Protein AF-A0A812RBS6-F1 (afdb_monomer)

InterPro domains:
  IPR032063 ADP-ribosylhydrolase MavL-like [PF16062] (33-204)

Foldseek 3Di:
DDPDPPVVVQFPLVLLCQFLDAFDPDDDDPVDDDPLVVLLVVLLVVPLVLLLVQLVQLVVLCVVVVNDTGAAEEEELACSGPNRDHPVSLVSNLVSLLVSLQPDPRNLSAAEHEYASNNDDRDPSNCVSCVVNNHHYYYYPDAQPRDPPSYHYRGDFHDDPPAQQLRLCPDDDDPDRCCNNGSSNVCVVPHCSNQPVGCVNPVVPPPPPPPPDD

pLDDT: mean 81.3, std 18.95, range [28.42, 98.44]

Organism: NCBI:txid878477

Mean predicted aligned error: 9.04 Å

Structure (mmCIF, N/CA/C/O backbone):
data_AF-A0A812RBS6-F1
#
_entry.id   AF-A0A812RBS6-F1
#
loop_
_atom_site.group_PDB
_atom_site.id
_atom_site.type_symbol
_atom_site.label_atom_id
_atom_site.label_alt_id
_atom_site.label_comp_id
_atom_site.label_asym_id
_atom_site.label_entity_id
_atom_site.label_seq_id
_atom_site.pdbx_PDB_ins_code
_atom_site.Cartn_x
_atom_site.Cartn_y
_atom_site.Cartn_z
_atom_site.occupancy
_atom_site.B_iso_or_equiv
_atom_site.auth_seq_id
_atom_site.auth_comp_id
_atom_site.auth_asym_id
_atom_site.auth_atom_id
_atom_site.pdbx_PDB_model_num
ATOM 1 N N . MET A 1 1 ? -4.315 30.293 20.282 1.00 35.38 1 MET A N 1
ATOM 2 C CA . MET A 1 1 ? -3.551 29.031 20.161 1.00 35.38 1 MET A CA 1
ATOM 3 C C . MET A 1 1 ? -3.546 28.619 18.694 1.00 35.38 1 MET A C 1
ATOM 5 O O . MET A 1 1 ? -4.423 27.877 18.276 1.00 35.38 1 MET A O 1
ATOM 9 N N . SER A 1 2 ? -2.629 29.167 17.891 1.00 30.97 2 SER A N 1
ATOM 10 C CA . SER A 1 2 ? -2.446 28.766 16.492 1.00 30.97 2 SER A CA 1
ATOM 11 C C . SER A 1 2 ? -1.547 27.529 16.451 1.00 30.97 2 SER A C 1
ATOM 13 O O . SER A 1 2 ? -0.386 27.568 16.858 1.00 30.97 2 SER A O 1
ATOM 15 N N . ARG A 1 3 ? -2.107 26.390 16.037 1.00 32.09 3 ARG A N 1
ATOM 16 C CA . ARG A 1 3 ? -1.341 25.164 15.809 1.00 32.09 3 ARG A CA 1
ATOM 17 C C . ARG A 1 3 ? -0.564 25.310 14.505 1.00 32.09 3 ARG A C 1
ATOM 19 O O . ARG A 1 3 ? -1.152 25.268 13.442 1.00 32.09 3 ARG A O 1
ATOM 26 N N . CYS A 1 4 ? 0.746 25.476 14.645 1.00 35.09 4 CYS A N 1
ATOM 27 C CA . CYS A 1 4 ? 1.794 24.896 13.806 1.00 35.09 4 CYS A CA 1
ATOM 28 C C . CYS A 1 4 ? 1.481 24.665 12.308 1.00 35.09 4 CYS A C 1
ATOM 30 O O . CYS A 1 4 ? 1.527 23.534 11.834 1.00 35.09 4 CYS A O 1
ATOM 32 N N . ASP A 1 5 ? 1.291 25.738 11.538 1.00 30.56 5 ASP A N 1
ATOM 33 C CA . ASP A 1 5 ? 1.334 25.673 10.064 1.00 30.56 5 ASP A CA 1
ATOM 34 C C . ASP A 1 5 ? 2.756 25.396 9.522 1.00 30.56 5 ASP A C 1
ATOM 36 O O . ASP A 1 5 ? 2.940 25.092 8.349 1.00 30.56 5 ASP A O 1
ATOM 40 N N . LYS A 1 6 ? 3.785 25.440 10.381 1.00 30.69 6 LYS A N 1
ATOM 41 C CA . LYS A 1 6 ? 5.197 25.283 9.990 1.00 30.69 6 LYS A CA 1
ATOM 42 C C . LYS A 1 6 ? 5.698 23.837 9.901 1.00 30.69 6 LYS A C 1
ATOM 44 O O . LYS A 1 6 ? 6.807 23.620 9.428 1.00 30.69 6 LYS A O 1
ATOM 49 N N . CYS A 1 7 ? 4.918 22.838 10.321 1.00 28.42 7 CYS A N 1
ATOM 50 C CA . CYS A 1 7 ? 5.327 21.432 10.169 1.00 28.42 7 CYS A CA 1
ATOM 51 C C . CYS A 1 7 ? 5.025 20.852 8.776 1.00 28.42 7 CYS A C 1
ATOM 53 O O . CYS A 1 7 ? 5.576 19.810 8.437 1.00 28.42 7 CYS A O 1
ATOM 55 N N . MET A 1 8 ? 4.199 21.515 7.956 1.00 32.28 8 MET A N 1
ATOM 56 C CA . MET A 1 8 ? 3.877 21.046 6.598 1.00 32.28 8 MET A CA 1
ATOM 57 C C . MET A 1 8 ? 4.920 21.440 5.539 1.00 32.28 8 MET A C 1
ATOM 59 O O . MET A 1 8 ? 4.889 20.905 4.436 1.00 32.28 8 MET A O 1
ATOM 63 N N . GLU A 1 9 ? 5.871 22.323 5.861 1.00 34.34 9 GLU A N 1
ATOM 64 C CA . GLU A 1 9 ? 6.925 22.742 4.922 1.00 34.34 9 GLU A CA 1
ATOM 65 C C . GLU A 1 9 ? 8.069 21.719 4.776 1.00 34.34 9 GLU A C 1
ATOM 67 O O . GLU A 1 9 ? 8.876 21.843 3.859 1.00 34.34 9 GLU A O 1
ATOM 72 N N . PHE A 1 10 ? 8.143 20.690 5.631 1.00 39.38 10 PHE A N 1
ATO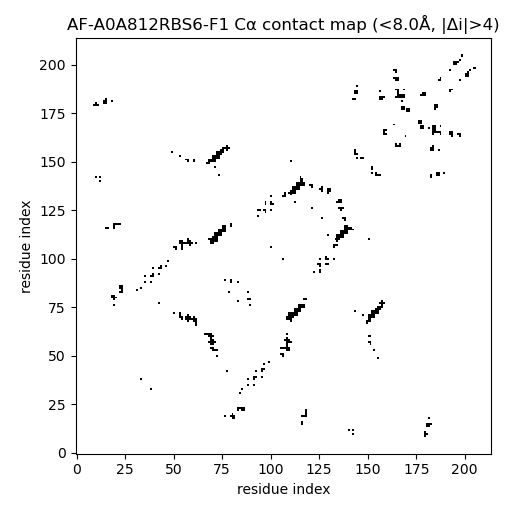M 73 C CA . PHE A 1 10 ? 9.288 19.765 5.668 1.00 39.38 10 PHE A CA 1
ATOM 74 C C . PHE A 1 10 ? 9.130 18.466 4.860 1.00 39.38 10 PHE A C 1
ATOM 76 O O . PHE A 1 10 ? 10.099 17.727 4.718 1.00 39.38 10 PHE A O 1
ATOM 83 N N . PHE A 1 11 ? 7.955 18.207 4.278 1.00 47.00 11 PHE A N 1
ATOM 84 C CA . PHE A 1 11 ? 7.742 17.120 3.313 1.00 47.00 11 PHE A CA 1
ATOM 85 C C . PHE A 1 11 ? 7.051 17.689 2.074 1.00 47.00 11 PHE A C 1
ATOM 87 O O . PHE A 1 11 ? 5.820 17.660 1.982 1.00 47.00 11 PHE A O 1
ATOM 94 N N . PRO A 1 12 ? 7.804 18.288 1.135 1.00 49.59 12 PRO A N 1
ATOM 95 C CA . PRO A 1 12 ? 7.201 18.925 -0.021 1.00 49.59 12 PRO A CA 1
ATOM 96 C C . PRO A 1 12 ? 6.475 17.863 -0.852 1.00 49.59 12 PRO A C 1
ATOM 98 O O . PRO A 1 12 ? 7.102 17.013 -1.480 1.00 49.59 12 PRO A O 1
ATOM 101 N N . LYS A 1 13 ? 5.137 17.927 -0.879 1.00 49.94 13 LYS A N 1
ATOM 102 C CA . LYS A 1 13 ? 4.279 17.083 -1.734 1.00 49.94 13 LYS A CA 1
ATOM 103 C C . LYS A 1 13 ? 4.758 17.068 -3.188 1.00 49.94 13 LYS A C 1
ATOM 105 O O . LYS A 1 13 ? 4.663 16.047 -3.853 1.00 49.94 13 LYS A O 1
ATOM 110 N N . THR A 1 14 ? 5.358 18.166 -3.645 1.00 52.78 14 THR A N 1
ATOM 111 C CA . THR A 1 14 ? 6.025 18.299 -4.945 1.00 52.78 14 THR A CA 1
ATOM 112 C C . THR A 1 14 ? 7.137 17.276 -5.186 1.00 52.78 14 THR A C 1
ATOM 114 O O . THR A 1 14 ? 7.267 16.802 -6.312 1.00 52.78 14 THR A O 1
ATOM 117 N N . CYS A 1 15 ? 7.908 16.891 -4.166 1.00 51.62 15 CYS A N 1
ATOM 118 C CA . CYS A 1 15 ? 8.948 15.871 -4.304 1.00 51.62 15 CYS A CA 1
ATOM 119 C C . CYS A 1 15 ? 8.338 14.474 -4.495 1.00 51.62 15 CYS A C 1
ATOM 121 O O . CYS A 1 15 ? 8.713 13.752 -5.417 1.00 51.62 15 CYS A O 1
ATOM 123 N N . MET A 1 16 ? 7.295 14.152 -3.730 1.00 54.66 16 MET A N 1
ATOM 124 C CA . MET A 1 16 ? 6.547 12.900 -3.886 1.00 54.66 16 MET A CA 1
ATOM 125 C C . MET A 1 16 ? 5.846 12.805 -5.247 1.00 54.66 16 MET A C 1
ATOM 127 O O . MET A 1 16 ? 5.882 11.754 -5.883 1.00 54.66 16 MET A O 1
ATOM 131 N N . THR A 1 17 ? 5.281 13.911 -5.744 1.00 58.09 17 THR A N 1
ATOM 132 C CA . THR A 1 17 ? 4.721 13.980 -7.103 1.00 58.09 17 THR A CA 1
ATOM 133 C C . THR A 1 17 ? 5.791 13.736 -8.169 1.00 58.09 17 THR A C 1
ATOM 135 O O . THR A 1 17 ? 5.521 13.051 -9.150 1.00 58.09 17 THR A O 1
ATOM 138 N N . SER A 1 18 ? 7.013 14.249 -7.982 1.00 59.66 18 SER A N 1
ATOM 139 C CA . SER A 1 18 ? 8.119 13.971 -8.909 1.00 59.66 18 SER A CA 1
ATOM 140 C C . SER A 1 18 ? 8.603 12.519 -8.852 1.00 59.66 18 SER A C 1
ATOM 142 O O . SER A 1 18 ? 9.029 11.992 -9.875 1.00 59.66 18 SER A O 1
ATOM 144 N N . TYR A 1 19 ? 8.495 11.866 -7.689 1.00 57.66 19 TYR A N 1
ATOM 145 C CA . TYR A 1 19 ? 8.933 10.486 -7.485 1.00 57.66 19 TYR A CA 1
ATOM 146 C C . TYR A 1 19 ? 7.969 9.458 -8.096 1.00 57.66 19 TYR A C 1
ATOM 148 O O . TYR A 1 19 ? 8.411 8.548 -8.792 1.00 57.66 19 TYR A O 1
ATOM 156 N N . TYR A 1 20 ? 6.658 9.604 -7.864 1.00 59.19 20 TYR A N 1
ATOM 157 C CA . TYR A 1 20 ? 5.638 8.695 -8.415 1.00 59.19 20 TYR A CA 1
ATOM 158 C C . TYR A 1 20 ? 5.183 9.067 -9.838 1.00 59.19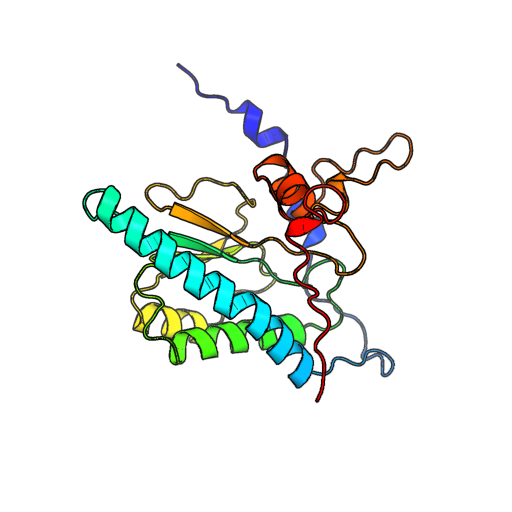 20 TYR A C 1
ATOM 160 O O . TYR A 1 20 ? 4.566 8.251 -10.514 1.00 59.19 20 TYR A O 1
ATOM 168 N N . GLY A 1 21 ? 5.562 10.255 -10.323 1.00 62.44 21 GLY A N 1
ATOM 169 C CA . GLY A 1 21 ? 5.623 10.597 -11.744 1.00 62.44 21 GLY A CA 1
ATOM 170 C C . GLY A 1 21 ? 4.338 10.392 -12.556 1.00 62.44 21 GLY A C 1
ATOM 171 O O . GLY A 1 21 ? 3.223 10.353 -12.045 1.00 62.44 21 GLY A O 1
ATOM 172 N N . SER A 1 22 ? 4.503 10.332 -13.876 1.00 71.31 22 SER A N 1
ATOM 173 C CA . SER A 1 22 ? 3.462 9.931 -14.829 1.00 71.31 22 SER A CA 1
ATOM 174 C C . SER A 1 22 ? 3.828 8.571 -15.426 1.00 71.31 22 SER A C 1
ATOM 176 O O . SER A 1 22 ? 5.020 8.249 -15.459 1.00 71.31 22 SER A O 1
ATOM 178 N N . PRO A 1 23 ? 2.848 7.798 -15.931 1.00 75.00 23 PRO A N 1
ATOM 179 C CA . PRO A 1 23 ? 3.125 6.531 -16.594 1.00 75.00 23 PRO A CA 1
ATOM 180 C C . PRO A 1 23 ? 4.243 6.643 -17.638 1.00 75.00 23 PRO A C 1
ATOM 182 O O . PRO A 1 23 ? 4.259 7.613 -18.405 1.00 75.00 23 PRO A O 1
ATOM 185 N N . PRO A 1 24 ? 5.169 5.669 -17.700 1.00 75.06 24 PRO A N 1
ATOM 186 C CA . PRO A 1 24 ? 6.239 5.686 -18.680 1.00 75.06 24 PRO A CA 1
ATOM 187 C C . PRO A 1 24 ? 5.668 5.684 -20.103 1.00 75.06 24 PRO A C 1
ATOM 189 O O . PRO A 1 24 ? 4.834 4.851 -20.448 1.00 75.06 24 PRO A O 1
ATOM 192 N N . SER A 1 25 ? 6.154 6.594 -20.951 1.00 75.56 25 SER A N 1
ATOM 193 C CA . SER A 1 25 ? 5.750 6.718 -22.361 1.00 75.56 25 SER A CA 1
ATOM 194 C C . SER A 1 25 ? 6.808 6.178 -23.331 1.00 75.56 25 SER A C 1
ATOM 196 O O . SER A 1 25 ? 6.929 6.655 -24.461 1.00 75.56 25 SER A O 1
ATOM 198 N N . TRP A 1 26 ? 7.651 5.252 -22.871 1.00 67.44 26 TRP A N 1
ATOM 199 C CA . TRP A 1 26 ? 8.761 4.734 -23.666 1.00 67.44 26 TRP A CA 1
ATOM 200 C C . TRP A 1 26 ? 8.253 3.913 -24.860 1.00 67.44 26 TRP A C 1
ATOM 202 O O . TRP A 1 26 ? 7.243 3.216 -24.735 1.00 67.44 26 TRP A O 1
ATOM 212 N N . PRO A 1 27 ? 8.946 3.949 -26.013 1.00 64.38 27 PRO A N 1
ATOM 213 C CA . PRO A 1 27 ? 8.654 3.024 -27.099 1.00 64.38 27 PRO A CA 1
ATOM 214 C C . PRO A 1 27 ? 8.860 1.569 -26.630 1.00 64.38 27 PRO A C 1
ATOM 216 O O . PRO A 1 27 ? 9.670 1.340 -25.726 1.00 64.38 27 PRO A O 1
ATOM 219 N N . PRO A 1 28 ? 8.167 0.584 -27.235 1.00 60.44 28 PRO A N 1
ATOM 220 C CA . PRO A 1 28 ? 8.331 -0.823 -26.885 1.00 60.44 28 PRO A CA 1
ATOM 221 C C . PRO A 1 28 ? 9.800 -1.238 -27.014 1.00 60.44 28 PRO A C 1
ATOM 223 O O . PRO A 1 28 ? 10.379 -1.156 -28.097 1.00 60.44 28 PRO A O 1
ATOM 226 N N . ASP A 1 29 ? 10.397 -1.672 -25.908 1.00 63.12 29 ASP A N 1
ATOM 227 C CA . ASP A 1 29 ? 11.782 -2.130 -25.844 1.00 63.12 29 ASP A CA 1
ATOM 228 C C . ASP A 1 29 ? 11.783 -3.638 -25.550 1.00 63.12 29 ASP A C 1
ATOM 230 O O . ASP A 1 29 ? 11.415 -4.041 -24.443 1.00 63.12 29 ASP A O 1
ATOM 234 N N . PRO A 1 30 ? 12.171 -4.491 -26.514 1.00 57.81 30 PRO A N 1
ATOM 235 C CA . PRO A 1 30 ? 12.144 -5.941 -26.345 1.00 57.81 30 PRO A CA 1
ATOM 236 C C . PRO A 1 30 ? 13.100 -6.455 -25.254 1.00 57.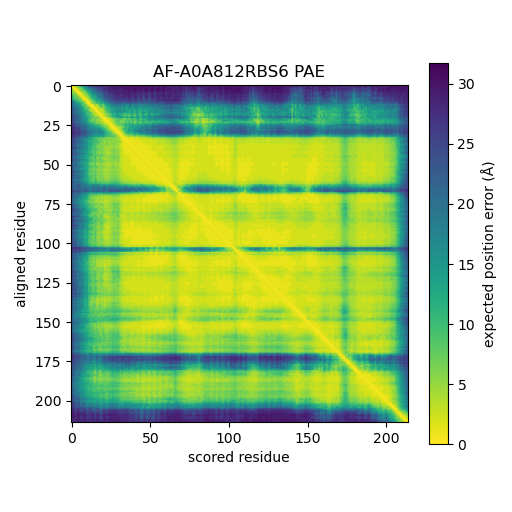81 30 PRO A C 1
ATOM 238 O O . PRO A 1 30 ? 12.964 -7.605 -24.843 1.00 57.81 30 PRO A O 1
ATOM 241 N N . ALA A 1 31 ? 14.039 -5.637 -24.755 1.00 62.38 31 ALA A N 1
ATOM 242 C CA . ALA A 1 31 ? 14.879 -5.986 -23.608 1.00 62.38 31 ALA A CA 1
ATOM 243 C C . ALA A 1 31 ? 14.165 -5.817 -22.251 1.00 62.38 31 ALA A C 1
ATOM 245 O O . ALA A 1 31 ? 14.641 -6.326 -21.234 1.00 62.38 31 ALA A O 1
ATOM 246 N N . ARG A 1 32 ? 13.016 -5.128 -22.208 1.00 67.62 32 ARG A N 1
ATOM 247 C CA . ARG A 1 32 ? 12.220 -4.932 -20.989 1.00 67.62 32 ARG A CA 1
ATOM 248 C C . ARG A 1 32 ? 11.283 -6.112 -20.793 1.00 67.62 32 ARG A C 1
ATOM 250 O O . ARG A 1 32 ? 10.126 -6.098 -21.203 1.00 67.62 32 ARG A O 1
ATOM 257 N N . TYR A 1 33 ? 11.802 -7.154 -20.159 1.00 76.25 33 TYR A N 1
ATOM 258 C CA . TYR A 1 33 ? 10.993 -8.294 -19.756 1.00 76.25 33 TYR A CA 1
ATOM 259 C C . TYR A 1 33 ? 10.331 -8.023 -18.401 1.00 76.25 33 TYR A C 1
ATOM 261 O O . TYR A 1 33 ? 11.006 -7.931 -17.376 1.00 76.25 33 TYR A O 1
ATOM 269 N N . LEU A 1 34 ? 9.001 -7.921 -18.400 1.00 85.88 34 LEU A N 1
ATOM 270 C CA . LEU A 1 34 ? 8.185 -7.995 -17.193 1.00 85.88 34 LEU A CA 1
ATOM 271 C C . LEU A 1 34 ? 7.405 -9.305 -17.215 1.00 85.88 34 LEU A C 1
ATOM 273 O O . LEU A 1 34 ? 6.433 -9.456 -17.959 1.00 85.88 34 LEU A O 1
ATOM 277 N N . ASP A 1 35 ? 7.811 -10.234 -16.360 1.00 91.31 35 ASP A N 1
ATOM 278 C CA . ASP A 1 35 ? 7.031 -11.433 -16.103 1.00 91.31 35 ASP A CA 1
ATOM 279 C C . ASP A 1 35 ? 5.773 -11.064 -15.312 1.00 91.31 35 ASP A C 1
ATOM 281 O O . ASP A 1 35 ? 5.836 -10.760 -14.118 1.00 91.31 35 ASP A O 1
ATOM 285 N N . LYS A 1 36 ? 4.628 -11.026 -15.995 1.00 92.44 36 LYS A N 1
ATOM 286 C CA . LYS A 1 36 ? 3.371 -10.534 -15.417 1.00 92.44 36 LYS A CA 1
ATOM 287 C C . LYS A 1 36 ? 2.878 -11.430 -14.284 1.00 92.44 36 LYS A C 1
ATOM 289 O O . LYS A 1 36 ? 2.372 -10.916 -13.290 1.00 92.44 36 LYS A O 1
ATOM 294 N N . GLU A 1 37 ? 3.061 -12.740 -14.418 1.00 94.06 37 GLU A N 1
ATOM 295 C CA . GLU A 1 37 ? 2.628 -13.718 -13.422 1.00 94.06 37 GLU A CA 1
ATOM 296 C C . GLU A 1 37 ? 3.490 -13.614 -12.163 1.00 94.06 37 GLU A C 1
ATOM 298 O O . GLU A 1 37 ? 2.968 -13.420 -11.064 1.00 94.06 37 GLU A O 1
ATOM 303 N N . ILE A 1 38 ? 4.818 -13.623 -12.319 1.00 94.56 38 ILE A N 1
ATOM 304 C CA . ILE A 1 38 ? 5.739 -13.452 -11.188 1.00 94.56 38 ILE A CA 1
ATOM 305 C C . ILE A 1 38 ? 5.562 -12.078 -10.534 1.00 94.56 38 ILE A C 1
ATOM 307 O O . ILE A 1 38 ? 5.620 -11.973 -9.307 1.00 94.56 38 ILE A O 1
ATOM 311 N N . TYR A 1 39 ? 5.317 -11.026 -11.318 1.00 94.69 39 TYR A N 1
ATOM 312 C CA . TYR A 1 39 ? 5.016 -9.699 -10.786 1.00 94.69 39 TYR A CA 1
ATOM 313 C C . TYR A 1 39 ? 3.767 -9.728 -9.899 1.00 94.69 39 TYR A C 1
ATOM 315 O O . TYR A 1 39 ? 3.837 -9.328 -8.737 1.00 94.69 39 TYR A O 1
ATOM 323 N N . GLN A 1 40 ? 2.645 -10.258 -10.397 1.00 96.25 40 GLN A N 1
ATOM 324 C CA . GLN A 1 40 ? 1.408 -10.353 -9.618 1.00 96.25 40 GLN A CA 1
ATOM 325 C C . GLN A 1 40 ? 1.578 -11.208 -8.360 1.00 96.25 40 GLN A C 1
ATOM 327 O O . GLN A 1 40 ? 1.092 -10.817 -7.298 1.00 96.25 40 GLN A O 1
ATOM 332 N N . LEU A 1 41 ? 2.309 -12.325 -8.443 1.00 97.00 41 LEU A N 1
ATOM 333 C CA . LEU A 1 41 ? 2.628 -13.157 -7.281 1.00 97.00 41 LEU A CA 1
ATOM 334 C C . LEU A 1 41 ? 3.413 -12.370 -6.226 1.00 97.00 41 LEU A C 1
ATOM 336 O O . LEU A 1 41 ? 3.035 -12.379 -5.054 1.00 97.00 41 LEU A O 1
ATOM 340 N N . ARG A 1 42 ? 4.459 -11.636 -6.624 1.00 95.31 42 ARG A N 1
ATOM 341 C CA . ARG A 1 42 ? 5.249 -10.799 -5.705 1.00 95.31 42 ARG A CA 1
ATOM 342 C C . ARG A 1 42 ? 4.399 -9.716 -5.050 1.00 95.31 42 ARG A C 1
ATOM 344 O O . ARG A 1 42 ? 4.428 -9.591 -3.829 1.00 95.31 42 ARG A O 1
ATOM 351 N N . ILE A 1 43 ? 3.599 -8.989 -5.834 1.00 96.56 43 ILE A N 1
ATOM 352 C CA . ILE A 1 43 ? 2.681 -7.975 -5.299 1.00 96.56 43 ILE A CA 1
ATOM 353 C C . ILE A 1 43 ? 1.707 -8.612 -4.310 1.00 96.56 43 ILE A C 1
ATOM 355 O O . ILE A 1 43 ? 1.532 -8.098 -3.209 1.00 96.56 43 ILE A O 1
ATOM 359 N N . ARG A 1 44 ? 1.111 -9.759 -4.648 1.00 96.69 44 ARG A N 1
ATOM 360 C CA . ARG A 1 44 ? 0.170 -10.457 -3.767 1.00 96.69 44 ARG A CA 1
ATOM 361 C C . ARG A 1 44 ? 0.824 -10.880 -2.453 1.00 96.69 44 ARG A C 1
ATOM 363 O O . ARG A 1 44 ? 0.217 -10.687 -1.402 1.00 96.69 44 ARG A O 1
ATOM 370 N N . HIS A 1 45 ? 2.052 -11.398 -2.496 1.00 95.56 45 HIS A N 1
ATOM 371 C CA . HIS A 1 45 ? 2.807 -11.789 -1.303 1.00 95.56 45 HIS A CA 1
ATOM 372 C C . HIS A 1 45 ? 3.165 -10.613 -0.384 1.00 95.56 45 HIS A C 1
ATOM 374 O O . HIS A 1 45 ? 3.340 -10.831 0.812 1.00 95.56 45 HIS A O 1
ATOM 380 N N . SER A 1 46 ? 3.222 -9.382 -0.894 1.00 94.56 46 SER A N 1
ATOM 381 C CA . SER A 1 46 ? 3.377 -8.177 -0.067 1.00 94.56 46 SER A CA 1
ATOM 382 C C . SER A 1 46 ? 2.032 -7.625 0.417 1.00 94.56 46 SER A C 1
ATOM 384 O O . SER A 1 46 ? 1.863 -7.319 1.597 1.00 94.56 46 SER A O 1
ATOM 386 N N . VAL A 1 47 ? 1.053 -7.520 -0.484 1.00 96.44 47 VAL A N 1
ATOM 387 C CA . VAL A 1 47 ? -0.227 -6.845 -0.233 1.00 96.44 47 VAL A CA 1
ATOM 388 C C . VAL A 1 47 ? -1.139 -7.661 0.678 1.00 96.44 47 VAL A C 1
ATOM 390 O O . VAL A 1 47 ? -1.745 -7.101 1.589 1.00 96.44 47 VAL A O 1
ATOM 393 N N . PHE A 1 48 ? -1.249 -8.976 0.470 1.00 96.12 48 PHE A N 1
ATOM 394 C CA . PHE A 1 48 ? -2.177 -9.791 1.255 1.00 96.12 48 PHE A CA 1
ATOM 395 C C . PHE A 1 48 ? -1.832 -9.802 2.756 1.00 96.12 48 PHE A C 1
ATOM 397 O O . PHE A 1 48 ? -2.718 -9.480 3.552 1.00 96.12 48 PHE A O 1
ATOM 404 N N . PRO A 1 49 ? -0.580 -10.083 3.183 1.00 95.25 49 PRO A N 1
ATOM 405 C CA . PRO A 1 49 ? -0.226 -10.028 4.602 1.00 95.25 49 PRO A CA 1
ATOM 406 C C . PRO A 1 49 ? -0.397 -8.632 5.204 1.00 95.25 49 PRO A C 1
ATOM 408 O O . PRO A 1 49 ? -0.852 -8.512 6.341 1.00 95.25 49 PRO A O 1
ATOM 411 N N . PHE A 1 50 ? -0.088 -7.578 4.439 1.00 96.50 50 PHE A N 1
ATOM 412 C CA . PHE A 1 50 ? -0.317 -6.199 4.868 1.00 96.50 50 PHE A CA 1
ATOM 413 C C . PHE A 1 50 ? -1.798 -5.945 5.174 1.00 96.50 50 PHE A C 1
ATOM 415 O O . PHE A 1 50 ? -2.123 -5.485 6.267 1.00 96.50 50 PHE A O 1
ATOM 422 N N . LEU A 1 51 ? -2.705 -6.284 4.250 1.00 97.56 51 LEU A N 1
ATOM 423 C CA . LEU A 1 51 ? -4.143 -6.072 4.439 1.00 97.56 51 LEU A CA 1
ATOM 424 C C . LEU A 1 51 ? -4.717 -6.949 5.558 1.00 97.56 51 LEU A C 1
ATOM 426 O O . LEU A 1 51 ? -5.544 -6.482 6.338 1.00 97.56 51 LEU A O 1
ATOM 430 N N . ALA A 1 52 ? -4.255 -8.194 5.687 1.00 96.31 52 ALA A N 1
ATOM 431 C CA . ALA A 1 52 ? -4.654 -9.065 6.790 1.00 96.31 52 ALA A CA 1
ATOM 432 C C . ALA A 1 52 ? -4.251 -8.468 8.152 1.00 96.31 52 ALA A C 1
ATOM 434 O O . ALA A 1 52 ? -5.088 -8.359 9.048 1.00 96.31 52 ALA A O 1
ATOM 435 N N . CYS A 1 53 ? -3.005 -8.000 8.280 1.00 96.50 53 CYS A N 1
ATOM 436 C CA . CYS A 1 53 ? -2.513 -7.328 9.482 1.00 96.50 53 CYS A CA 1
ATOM 437 C C . CYS A 1 53 ? -3.276 -6.020 9.757 1.00 96.50 53 CYS A C 1
ATOM 439 O O . CYS A 1 53 ? -3.714 -5.780 10.882 1.00 96.50 53 CYS A O 1
ATOM 441 N N . ALA A 1 54 ? -3.509 -5.196 8.730 1.00 97.31 54 ALA A N 1
ATOM 442 C CA . ALA A 1 54 ? -4.279 -3.960 8.858 1.00 97.31 54 ALA A CA 1
ATOM 443 C C . ALA A 1 54 ? -5.707 -4.222 9.356 1.00 97.31 54 ALA A C 1
ATOM 445 O O . ALA A 1 54 ? -6.197 -3.504 10.225 1.00 97.31 54 ALA A O 1
ATOM 446 N N . SER A 1 55 ? -6.354 -5.275 8.854 1.00 97.50 55 SER A N 1
ATOM 447 C CA . SER A 1 55 ? -7.672 -5.710 9.315 1.00 97.50 55 SER A CA 1
ATOM 448 C C . SER A 1 55 ? -7.645 -6.149 10.781 1.00 97.50 55 SER A C 1
ATOM 450 O O . SER A 1 55 ? -8.450 -5.673 11.579 1.00 97.50 55 SER A O 1
ATOM 452 N N . GLU A 1 56 ? -6.689 -6.989 11.181 1.00 96.69 56 GLU A N 1
ATOM 453 C CA . GLU A 1 56 ? -6.555 -7.434 12.574 1.00 96.69 56 GLU A CA 1
ATOM 454 C C . GLU A 1 56 ? -6.338 -6.256 13.538 1.00 96.69 56 GLU A C 1
ATOM 456 O O . GLU A 1 56 ? -7.020 -6.133 14.561 1.00 96.69 56 GLU A O 1
ATOM 461 N N . LEU A 1 57 ? -5.421 -5.349 13.196 1.00 96.19 57 LEU A N 1
ATOM 462 C CA . LEU A 1 57 ? -5.144 -4.149 13.982 1.00 96.19 57 LEU A CA 1
ATOM 463 C C . LEU A 1 57 ? -6.348 -3.201 14.024 1.00 96.19 57 LEU A C 1
ATOM 465 O O . LEU A 1 57 ? -6.661 -2.640 15.075 1.00 96.19 57 LEU A O 1
ATOM 469 N N . GLY A 1 58 ? -7.049 -3.051 12.901 1.00 97.00 58 GLY A N 1
ATOM 470 C CA . GLY A 1 58 ? -8.260 -2.249 12.802 1.00 97.00 58 GLY A CA 1
ATOM 471 C C . GLY A 1 58 ? -9.398 -2.782 13.669 1.00 97.00 58 GLY A C 1
ATOM 472 O O . GLY A 1 58 ? -10.046 -2.002 14.365 1.00 97.00 58 GLY A O 1
ATOM 473 N N . ALA A 1 59 ? -9.599 -4.101 13.706 1.00 95.44 59 ALA A N 1
ATOM 474 C CA . ALA A 1 59 ? -10.584 -4.733 14.581 1.00 95.44 59 ALA A CA 1
ATOM 475 C C . ALA A 1 59 ? -10.286 -4.449 16.065 1.00 95.44 59 ALA A C 1
ATOM 477 O O . ALA A 1 59 ? -11.162 -3.978 16.791 1.00 95.44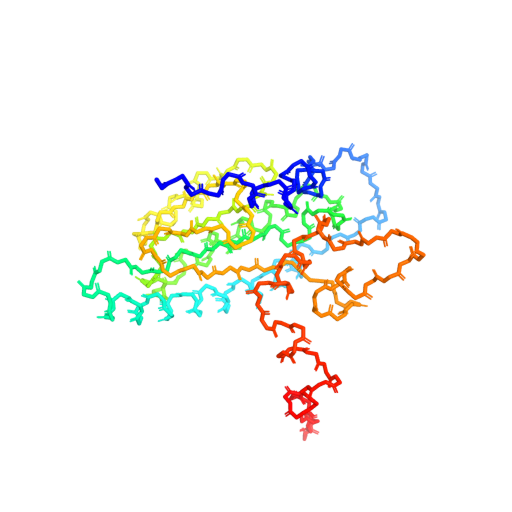 59 ALA A O 1
ATOM 478 N N . ARG A 1 60 ? -9.026 -4.614 16.491 1.00 94.75 60 ARG A N 1
ATOM 479 C CA . ARG A 1 60 ? -8.586 -4.299 17.864 1.00 94.75 60 ARG A CA 1
ATOM 480 C C . ARG A 1 60 ? -8.767 -2.824 18.215 1.00 94.75 60 ARG A C 1
ATOM 482 O O . ARG A 1 60 ? -9.229 -2.491 19.306 1.00 94.75 60 ARG A O 1
ATOM 489 N N . HIS A 1 61 ? -8.416 -1.926 17.294 1.00 94.31 61 HIS A N 1
ATOM 490 C CA . HIS A 1 61 ? -8.611 -0.487 17.489 1.00 94.31 61 HIS A CA 1
ATOM 491 C C . HIS A 1 61 ? -10.092 -0.138 17.637 1.00 94.31 61 HIS A C 1
ATOM 493 O O . HIS A 1 61 ? -10.459 0.655 18.507 1.00 94.31 61 HIS A O 1
ATOM 499 N N . ARG A 1 62 ? -10.964 -0.767 16.844 1.00 93.38 62 ARG A N 1
ATOM 500 C CA . ARG A 1 62 ? -12.416 -0.576 16.921 1.00 93.38 62 ARG A CA 1
ATOM 501 C C . ARG A 1 62 ? -12.969 -1.008 18.282 1.00 93.38 62 ARG A C 1
ATOM 503 O O . ARG A 1 62 ? -13.750 -0.270 18.878 1.00 93.38 62 ARG A O 1
ATOM 510 N N . GLU A 1 63 ? -12.531 -2.149 18.807 1.00 90.38 63 GLU A N 1
ATOM 511 C CA . GLU A 1 63 ? -12.911 -2.626 20.146 1.00 90.38 63 GLU A CA 1
ATOM 512 C C . GLU A 1 63 ? -12.473 -1.646 21.249 1.00 90.38 63 GLU A C 1
ATOM 514 O O . GLU A 1 63 ? -13.274 -1.269 22.107 1.00 90.38 63 GLU A O 1
ATOM 519 N N . GLY A 1 64 ? -11.226 -1.163 21.193 1.00 85.88 64 GLY A N 1
ATOM 520 C CA . GLY A 1 64 ? -10.677 -0.222 22.176 1.00 85.88 64 GLY A CA 1
ATOM 521 C C . GLY A 1 64 ? -11.256 1.199 22.100 1.00 85.88 64 GLY A C 1
ATOM 522 O O . GLY A 1 64 ? -11.326 1.897 23.112 1.00 85.88 64 GLY A O 1
ATOM 523 N N . SER A 1 65 ? -11.715 1.630 20.923 1.00 78.88 65 SER A N 1
ATOM 524 C CA . SER A 1 65 ? -12.252 2.978 20.666 1.00 78.88 65 SER A CA 1
ATOM 525 C C . SER A 1 65 ? -13.773 3.098 20.849 1.00 78.88 65 SER A C 1
ATOM 527 O O . SER A 1 65 ? -14.384 4.049 20.361 1.00 78.88 65 SER A O 1
ATOM 529 N N . ARG A 1 66 ? -14.408 2.154 21.563 1.00 73.44 66 ARG A N 1
ATOM 530 C CA . ARG A 1 66 ? -15.877 2.066 21.725 1.00 73.44 66 ARG A CA 1
ATOM 531 C C . ARG A 1 66 ? -16.625 1.977 20.387 1.00 73.44 66 ARG A C 1
ATOM 533 O O . ARG A 1 66 ? -17.711 2.534 20.242 1.00 73.44 66 ARG A O 1
ATOM 540 N N . GLY A 1 67 ? -16.050 1.273 19.416 1.00 63.78 67 GLY A N 1
ATOM 541 C CA . GLY A 1 67 ? -16.719 0.932 18.165 1.00 63.78 67 GLY A CA 1
ATOM 542 C C . GLY A 1 67 ? -16.696 2.016 17.089 1.00 63.78 67 GLY A C 1
ATOM 543 O O . GLY A 1 67 ? -17.487 1.918 16.158 1.00 63.78 67 GLY A O 1
ATOM 544 N N . GLN A 1 68 ? -15.851 3.050 17.197 1.00 75.38 68 GLN A N 1
ATOM 545 C CA . GLN A 1 68 ? -15.950 4.204 16.296 1.00 75.38 68 GLN A CA 1
ATOM 546 C C . GLN A 1 68 ? -15.415 3.938 14.889 1.00 75.38 68 GLN A C 1
ATOM 548 O O . GLN A 1 68 ? -16.165 4.124 13.936 1.00 75.38 68 GLN A O 1
ATOM 553 N N . ARG A 1 69 ? -14.151 3.529 14.735 1.00 90.44 69 ARG A N 1
ATOM 554 C CA . ARG A 1 69 ? -13.561 3.227 13.420 1.00 90.44 69 ARG A CA 1
ATOM 555 C C . ARG A 1 69 ? -12.523 2.114 13.514 1.00 90.44 69 ARG A C 1
ATOM 557 O O . ARG A 1 69 ? -11.902 1.935 14.556 1.00 90.44 69 ARG A O 1
ATOM 564 N N . GLY A 1 70 ? -12.373 1.361 12.431 1.00 96.06 70 GLY A N 1
ATOM 565 C CA . GLY A 1 70 ? -11.315 0.380 12.213 1.00 96.06 70 GLY A CA 1
ATOM 566 C C . GLY A 1 70 ? -10.037 1.010 11.653 1.00 96.06 70 GLY A C 1
ATOM 567 O O . GLY A 1 70 ? -9.657 2.130 12.011 1.00 96.06 70 GLY A O 1
ATOM 568 N N . ALA A 1 71 ? -9.359 0.280 10.770 1.00 97.50 71 ALA A N 1
ATOM 569 C CA . ALA A 1 71 ? -8.127 0.725 10.133 1.00 97.50 71 ALA A CA 1
ATOM 570 C C . ALA A 1 71 ? -8.379 1.589 8.888 1.00 97.50 71 ALA A C 1
ATOM 572 O O . ALA A 1 71 ? -9.281 1.330 8.090 1.00 97.50 71 ALA A O 1
ATOM 573 N N . HIS A 1 72 ? -7.505 2.575 8.703 1.00 98.00 72 HIS A N 1
ATOM 574 C CA . HIS A 1 72 ? -7.244 3.245 7.433 1.00 98.00 72 HIS A CA 1
ATOM 575 C C . HIS A 1 72 ? -5.961 2.637 6.876 1.00 98.00 72 HIS A C 1
ATOM 577 O O . HIS A 1 72 ? -4.857 2.991 7.297 1.00 98.00 72 HIS A O 1
ATOM 583 N N . ALA A 1 73 ? -6.117 1.680 5.968 1.00 97.88 73 ALA A N 1
ATOM 584 C CA . ALA A 1 73 ? -5.018 1.014 5.292 1.00 97.88 73 ALA A CA 1
ATOM 585 C C . ALA A 1 73 ? -4.538 1.894 4.130 1.00 97.88 73 ALA A C 1
ATOM 587 O O . ALA A 1 73 ? -5.202 1.984 3.099 1.00 97.88 73 ALA A O 1
ATOM 588 N N . ARG A 1 74 ? -3.393 2.561 4.295 1.00 97.25 74 ARG A N 1
ATOM 589 C CA . ARG A 1 74 ? -2.776 3.384 3.249 1.00 97.25 74 ARG A CA 1
ATOM 590 C C . ARG A 1 74 ? -1.749 2.564 2.484 1.00 97.25 74 ARG A C 1
ATOM 592 O O . ARG A 1 74 ? -0.752 2.120 3.053 1.00 97.25 74 ARG A O 1
ATOM 599 N N . VAL A 1 75 ? -1.992 2.391 1.193 1.00 96.56 75 VAL A N 1
ATOM 600 C CA . VAL A 1 75 ? -1.168 1.593 0.289 1.00 96.56 75 VAL A CA 1
ATOM 601 C C . VAL A 1 75 ? -0.395 2.471 -0.685 1.00 96.56 75 VAL A C 1
ATOM 603 O O . VAL A 1 75 ? -0.825 3.574 -1.023 1.00 96.56 75 VAL A O 1
ATOM 606 N N . LYS A 1 76 ? 0.757 1.968 -1.131 1.00 92.00 76 LYS A N 1
ATOM 607 C CA . LYS A 1 76 ? 1.658 2.633 -2.075 1.00 92.00 76 LYS A CA 1
ATOM 608 C C . LYS A 1 76 ? 1.815 1.819 -3.347 1.00 92.00 76 LYS A C 1
ATOM 610 O O . LYS A 1 76 ? 1.728 0.589 -3.320 1.00 92.00 76 LYS A O 1
ATOM 615 N N . GLY A 1 77 ? 2.077 2.520 -4.447 1.00 92.38 77 GLY A N 1
ATOM 616 C CA . GLY A 1 77 ? 2.429 1.918 -5.725 1.00 92.38 77 GLY A CA 1
ATOM 617 C C . GLY A 1 77 ? 3.814 1.278 -5.668 1.00 92.38 77 GLY A C 1
ATOM 618 O O . GLY A 1 77 ? 4.807 1.923 -6.000 1.00 92.38 77 GLY A O 1
ATOM 619 N N . LEU A 1 78 ? 3.894 0.014 -5.242 1.00 92.19 78 LEU A N 1
ATOM 6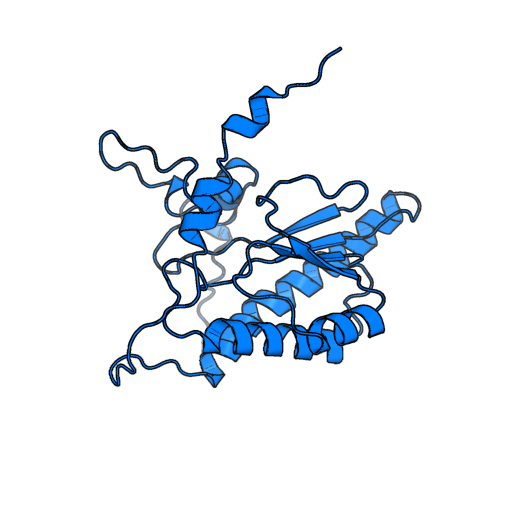20 C CA . LEU A 1 78 ? 5.151 -0.738 -5.176 1.00 92.19 78 LEU A CA 1
ATOM 621 C C . LEU A 1 78 ? 5.795 -0.860 -6.566 1.00 92.19 78 LEU A C 1
ATOM 623 O O . LEU A 1 78 ? 5.311 -1.574 -7.448 1.00 92.19 78 LEU A O 1
ATOM 627 N N . GLY A 1 79 ? 6.904 -0.150 -6.755 1.00 89.31 79 GLY A N 1
ATOM 628 C CA . GLY A 1 79 ? 7.619 -0.108 -8.026 1.00 89.31 79 GLY A CA 1
ATOM 629 C C . GLY A 1 79 ? 6.935 0.723 -9.118 1.00 89.31 79 GLY A C 1
ATOM 630 O O . GLY A 1 79 ? 7.209 0.498 -10.292 1.00 89.31 79 GLY A O 1
ATOM 631 N N . LEU A 1 80 ? 6.058 1.666 -8.748 1.00 90.56 80 LEU A N 1
ATOM 632 C CA . LEU A 1 80 ? 5.432 2.626 -9.674 1.00 90.56 80 LEU A CA 1
ATOM 633 C C . LEU A 1 80 ? 6.121 4.007 -9.680 1.00 90.56 80 LEU A C 1
ATOM 635 O O . LEU A 1 80 ? 5.598 4.950 -10.259 1.00 90.56 80 LEU A O 1
ATOM 639 N N . GLY A 1 81 ? 7.279 4.136 -9.024 1.00 86.06 81 GLY A N 1
ATOM 640 C CA . GLY A 1 81 ? 8.146 5.321 -9.084 1.00 86.06 81 GLY A CA 1
ATOM 641 C C . GLY A 1 81 ? 9.342 5.102 -10.015 1.00 86.06 81 GLY A C 1
ATOM 642 O O . GLY A 1 81 ? 9.182 4.690 -11.162 1.00 86.06 81 GLY A O 1
ATOM 643 N N . ALA A 1 82 ? 10.564 5.285 -9.505 1.00 82.00 82 ALA A N 1
ATOM 644 C CA . ALA A 1 82 ? 11.808 5.077 -10.265 1.00 82.00 82 ALA A CA 1
ATOM 645 C C . 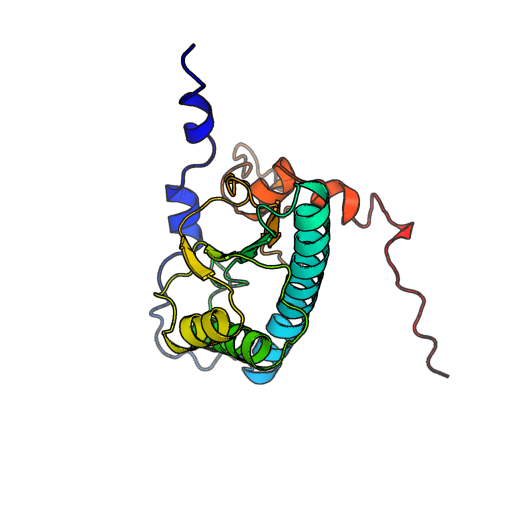ALA A 1 82 ? 11.977 3.656 -10.853 1.00 82.00 82 ALA A C 1
ATOM 647 O O . ALA A 1 82 ? 12.735 3.459 -11.801 1.00 82.00 82 ALA A O 1
ATOM 648 N N . TRP A 1 83 ? 11.246 2.676 -10.316 1.00 86.38 83 TRP A N 1
ATOM 649 C CA . TRP A 1 83 ? 11.240 1.277 -10.760 1.00 86.38 83 TRP A CA 1
ATOM 650 C C . TRP A 1 83 ? 10.120 0.942 -11.758 1.00 86.38 83 TRP A C 1
ATOM 652 O O . TRP A 1 83 ? 9.882 -0.233 -12.054 1.00 86.38 83 TRP A O 1
ATOM 662 N N . TRP A 1 84 ? 9.413 1.951 -12.270 1.00 87.38 84 TRP A N 1
ATOM 663 C CA . TRP A 1 84 ? 8.322 1.750 -13.212 1.00 87.38 84 TRP A CA 1
ATOM 664 C C . TRP A 1 84 ? 8.841 1.566 -14.641 1.00 87.38 84 TRP A C 1
ATOM 666 O O . TRP A 1 84 ? 9.325 2.497 -15.285 1.00 87.38 84 TRP A O 1
ATOM 676 N N . VAL A 1 85 ? 8.729 0.342 -15.150 1.00 86.00 85 VAL A N 1
ATOM 677 C CA . VAL A 1 85 ? 9.225 -0.067 -16.469 1.00 86.00 85 VAL A CA 1
ATOM 678 C C . VAL A 1 85 ? 8.133 0.013 -17.540 1.00 86.00 85 VAL A C 1
ATOM 680 O O . VAL A 1 85 ? 8.407 0.486 -18.645 1.00 86.00 85 VAL A O 1
ATOM 683 N N . ASP A 1 86 ? 6.913 -0.431 -17.221 1.00 86.44 86 ASP A N 1
ATOM 684 C CA . ASP A 1 86 ? 5.783 -0.513 -18.156 1.00 86.44 86 ASP A CA 1
ATOM 685 C C . ASP A 1 86 ? 4.446 -0.152 -17.471 1.00 86.44 86 ASP A C 1
ATOM 687 O O . ASP A 1 86 ? 4.192 -0.628 -16.356 1.00 86.44 86 ASP A O 1
ATOM 691 N N . PRO A 1 87 ? 3.550 0.638 -18.107 1.00 87.50 87 PRO A N 1
ATOM 692 C CA . PRO A 1 87 ? 2.254 1.013 -17.528 1.00 87.50 87 PRO A CA 1
ATOM 693 C C . PRO A 1 87 ? 1.383 -0.173 -17.083 1.00 87.50 87 PRO A C 1
ATOM 695 O O . PRO A 1 87 ? 0.564 -0.032 -16.174 1.00 87.50 87 PRO A O 1
ATOM 698 N N . VAL A 1 88 ? 1.582 -1.364 -17.659 1.00 90.81 88 VAL A N 1
ATOM 699 C CA . VAL A 1 88 ? 0.864 -2.582 -17.267 1.00 90.81 88 VAL A CA 1
ATOM 700 C C . VAL A 1 88 ? 1.101 -2.966 -15.801 1.00 90.81 88 VAL A C 1
ATOM 702 O O . VAL A 1 88 ? 0.232 -3.600 -15.211 1.00 90.81 88 VAL A O 1
ATOM 705 N N . GLN A 1 89 ? 2.221 -2.561 -15.183 1.00 92.75 89 GLN A N 1
ATOM 706 C CA . GLN A 1 89 ? 2.516 -2.832 -13.766 1.00 92.75 89 GLN A CA 1
ATOM 707 C C . GLN A 1 89 ? 1.411 -2.325 -12.838 1.00 92.75 89 GLN A C 1
ATOM 709 O O . GLN A 1 89 ? 0.940 -3.068 -11.978 1.00 92.75 89 GLN A O 1
ATOM 714 N N . GLU A 1 90 ? 0.950 -1.091 -13.042 1.00 94.88 90 GLU A N 1
ATOM 715 C CA . GLU A 1 90 ? -0.107 -0.504 -12.218 1.00 94.88 90 GLU A CA 1
ATOM 716 C C . GLU A 1 90 ? -1.428 -1.264 -12.400 1.00 94.88 90 GLU A C 1
ATOM 718 O O . GLU A 1 90 ? -2.092 -1.614 -11.425 1.00 94.88 90 GLU A O 1
ATOM 723 N N . SER A 1 91 ? -1.769 -1.615 -13.644 1.00 95.25 91 SER A N 1
ATOM 724 C CA . SER A 1 91 ? -2.975 -2.398 -13.945 1.00 95.25 91 SER A CA 1
ATOM 725 C C . SER A 1 91 ? -2.932 -3.793 -13.308 1.00 95.25 91 SER A C 1
ATOM 727 O O . SER A 1 91 ? -3.919 -4.246 -12.730 1.00 95.25 91 SER A O 1
ATOM 729 N N . LEU A 1 92 ? -1.780 -4.469 -13.365 1.00 97.06 92 LEU A N 1
ATOM 730 C CA . LEU A 1 92 ? -1.572 -5.771 -12.726 1.00 97.06 92 LEU A CA 1
ATOM 731 C C . LEU A 1 92 ? -1.659 -5.669 -11.201 1.00 97.06 92 LEU A C 1
ATOM 733 O O . LEU A 1 92 ? -2.218 -6.562 -10.565 1.00 97.06 92 LEU A O 1
ATOM 737 N N . MET A 1 93 ? -1.145 -4.584 -10.617 1.00 97.69 93 MET A N 1
ATOM 738 C CA . MET A 1 93 ? -1.249 -4.319 -9.185 1.00 97.69 93 MET A CA 1
ATOM 739 C C . MET A 1 93 ? -2.704 -4.116 -8.759 1.00 97.69 93 MET A C 1
ATOM 741 O O . MET A 1 93 ? -3.143 -4.761 -7.807 1.00 97.69 93 MET A O 1
ATOM 745 N N . TYR A 1 94 ? -3.478 -3.296 -9.476 1.00 98.12 94 TYR A N 1
ATOM 746 C CA . TYR A 1 94 ? -4.910 -3.147 -9.209 1.00 98.12 94 TYR A CA 1
ATOM 747 C C . TYR A 1 94 ? -5.659 -4.478 -9.301 1.00 98.12 94 TYR A C 1
ATOM 749 O O . TYR A 1 94 ? -6.463 -4.776 -8.419 1.00 98.12 94 TYR A O 1
ATOM 757 N N . ALA A 1 95 ? -5.346 -5.314 -10.296 1.00 98.12 95 ALA A N 1
ATOM 758 C CA . ALA A 1 95 ? -5.944 -6.643 -10.426 1.00 98.12 95 ALA A CA 1
ATOM 759 C C . ALA A 1 95 ? -5.655 -7.542 -9.207 1.00 98.12 95 ALA A C 1
ATOM 761 O O . ALA A 1 95 ? -6.517 -8.318 -8.790 1.00 98.12 95 ALA A O 1
ATOM 762 N N . VAL A 1 96 ? -4.475 -7.416 -8.587 1.00 98.25 96 VAL A N 1
ATOM 763 C CA . VAL A 1 96 ? -4.156 -8.126 -7.338 1.00 98.25 96 VAL A CA 1
ATOM 764 C C . VAL A 1 96 ? -5.024 -7.632 -6.179 1.00 98.25 96 VAL A C 1
ATOM 766 O O . VAL A 1 96 ? -5.590 -8.460 -5.465 1.00 98.25 96 VAL A O 1
ATOM 769 N N . TYR A 1 97 ? -5.172 -6.315 -5.999 1.00 98.19 97 TYR A N 1
ATOM 770 C CA . TYR A 1 97 ? -6.063 -5.761 -4.968 1.00 98.19 97 TYR A CA 1
ATOM 771 C C . TYR A 1 97 ? -7.513 -6.193 -5.173 1.00 98.19 97 TYR A C 1
ATOM 773 O O . TYR A 1 97 ? -8.154 -6.631 -4.221 1.00 98.19 97 TYR A O 1
ATOM 781 N N . GLU A 1 98 ? -8.013 -6.112 -6.406 1.00 98.06 98 GLU A N 1
ATOM 782 C CA . GLU A 1 98 ? -9.356 -6.566 -6.761 1.00 98.06 98 GLU A CA 1
ATOM 783 C C . GLU A 1 98 ? -9.558 -8.039 -6.389 1.00 98.06 98 GLU A C 1
ATOM 785 O O . GLU A 1 98 ? -10.519 -8.368 -5.696 1.00 98.06 98 GLU A O 1
ATOM 790 N N . THR A 1 99 ? -8.612 -8.906 -6.762 1.00 97.50 99 THR A N 1
ATOM 791 C CA . THR A 1 99 ? -8.656 -10.339 -6.439 1.00 97.50 99 THR A CA 1
ATOM 792 C C . THR A 1 99 ? -8.704 -10.566 -4.924 1.00 97.50 99 THR A C 1
ATOM 794 O O . THR A 1 99 ? -9.560 -11.298 -4.434 1.00 97.50 99 THR A O 1
ATOM 797 N N . ILE A 1 100 ? -7.842 -9.895 -4.151 1.00 97.19 100 ILE A N 1
ATOM 798 C CA . ILE A 1 100 ? -7.812 -10.030 -2.684 1.00 97.19 100 ILE A CA 1
ATOM 799 C C . ILE A 1 100 ? -9.136 -9.564 -2.049 1.00 97.19 100 ILE A C 1
ATOM 801 O O . ILE A 1 100 ? -9.660 -10.226 -1.149 1.00 97.19 100 ILE A O 1
ATOM 805 N N . LEU A 1 101 ? -9.699 -8.447 -2.520 1.00 97.06 101 LEU A N 1
ATOM 806 C CA . LEU A 1 101 ? -10.987 -7.924 -2.048 1.00 97.06 101 LEU A CA 1
ATOM 807 C C . LEU A 1 101 ? -12.147 -8.873 -2.389 1.00 97.06 101 LEU A C 1
ATOM 809 O O . LEU A 1 101 ? -13.061 -9.059 -1.582 1.00 97.06 101 LEU A O 1
ATOM 813 N N . GLN A 1 102 ? -12.109 -9.507 -3.562 1.00 95.19 102 GLN A N 1
ATOM 814 C CA . GLN A 1 102 ? -13.108 -10.488 -3.987 1.00 95.19 102 GLN A CA 1
ATOM 815 C C . GLN A 1 102 ? -13.017 -11.796 -3.195 1.00 95.19 102 GLN A C 1
ATOM 817 O O . GLN A 1 102 ? -14.052 -12.374 -2.875 1.00 95.19 102 GLN A O 1
ATOM 822 N N . GLU A 1 103 ? -11.822 -12.227 -2.795 1.00 92.44 103 GLU A N 1
ATOM 823 C CA . GLU A 1 103 ? -11.608 -13.450 -2.010 1.00 92.44 103 GLU A CA 1
ATOM 824 C C . GLU A 1 103 ? -11.955 -13.285 -0.516 1.00 92.44 103 GLU A C 1
ATOM 826 O O . GLU A 1 103 ? -12.593 -14.146 0.090 1.00 92.44 103 GLU A O 1
ATOM 831 N N . GLY A 1 104 ? -11.531 -12.190 0.120 1.00 73.69 104 GLY A N 1
ATOM 832 C CA . GLY A 1 104 ? -11.263 -12.197 1.563 1.00 73.69 104 GLY A CA 1
ATOM 833 C C . GLY A 1 104 ? -12.431 -11.885 2.506 1.00 73.69 104 GLY A C 1
ATOM 834 O O . GLY A 1 104 ? -12.827 -10.733 2.658 1.00 73.69 104 GLY A O 1
ATOM 835 N N . SER A 1 105 ? -12.879 -12.882 3.283 1.00 66.69 105 SER A N 1
ATOM 836 C CA . SER A 1 105 ? -13.726 -12.730 4.488 1.00 66.69 105 SER A CA 1
ATOM 837 C C . SER A 1 105 ? -13.040 -12.008 5.660 1.00 66.69 105 SER A C 1
ATOM 839 O O . SER A 1 105 ? -13.719 -11.610 6.603 1.00 66.69 105 SER A O 1
ATOM 841 N N . ASN A 1 106 ? -11.718 -11.818 5.601 1.00 81.88 106 ASN A N 1
ATOM 842 C CA . ASN A 1 106 ? -10.883 -11.402 6.736 1.00 81.88 106 ASN A CA 1
ATOM 843 C C . ASN A 1 106 ? -10.454 -9.925 6.686 1.00 81.88 106 ASN A C 1
ATOM 845 O O . ASN A 1 106 ? -9.492 -9.543 7.344 1.00 81.88 106 ASN A O 1
ATOM 849 N N . LEU A 1 107 ? -11.153 -9.083 5.920 1.00 94.94 107 LEU A N 1
ATOM 850 C CA . LEU A 1 107 ? -10.827 -7.656 5.753 1.00 94.94 107 LEU A CA 1
ATOM 851 C C . LEU A 1 107 ? -11.766 -6.710 6.532 1.00 94.94 107 LEU A C 1
ATOM 853 O O . LEU A 1 107 ? -11.720 -5.500 6.353 1.00 94.94 107 LEU A O 1
ATOM 857 N N . GLN A 1 108 ? -12.606 -7.255 7.418 1.00 92.19 108 GLN A N 1
ATOM 858 C CA . GLN A 1 108 ? -13.691 -6.546 8.124 1.00 92.19 108 GLN A CA 1
ATOM 859 C C . GLN A 1 108 ? -13.218 -5.473 9.123 1.00 92.19 108 GLN A C 1
ATOM 861 O O . GLN A 1 108 ? -14.009 -4.641 9.585 1.00 92.19 108 GLN A O 1
ATOM 866 N N . GLY A 1 109 ? -11.944 -5.511 9.515 1.00 95.81 109 GLY A N 1
ATOM 867 C CA . GLY A 1 109 ? -11.350 -4.494 10.376 1.00 95.81 109 GLY A CA 1
ATOM 868 C C . GLY A 1 109 ? -10.847 -3.265 9.619 1.00 95.81 109 GLY A C 1
ATOM 869 O O . GLY A 1 109 ? -10.473 -2.286 10.261 1.00 95.81 109 GLY A O 1
ATOM 870 N N . ILE A 1 110 ? -10.847 -3.287 8.284 1.00 97.75 110 ILE A N 1
ATOM 871 C CA . ILE A 1 110 ? -10.491 -2.137 7.449 1.00 97.75 110 ILE A CA 1
ATOM 872 C C . ILE A 1 110 ? -11.760 -1.330 7.166 1.00 97.75 110 ILE A C 1
ATOM 874 O O . ILE A 1 110 ? -12.735 -1.876 6.663 1.00 97.75 110 ILE A O 1
ATOM 878 N N . ASP A 1 111 ? -11.733 -0.033 7.466 1.00 97.25 111 ASP A N 1
ATOM 879 C CA . ASP A 1 111 ? -12.800 0.898 7.077 1.00 97.25 111 ASP A CA 1
ATOM 880 C C . ASP A 1 111 ? -12.463 1.599 5.760 1.00 97.25 111 ASP A C 1
ATOM 882 O O . ASP A 1 111 ? -13.344 1.823 4.935 1.00 97.25 111 ASP A O 1
ATOM 886 N N . VAL A 1 112 ? -11.190 1.968 5.581 1.00 98.12 112 VAL A N 1
ATOM 887 C CA . VAL A 1 112 ? -10.711 2.742 4.430 1.00 98.12 112 VAL A CA 1
ATOM 888 C C . VAL A 1 112 ? -9.488 2.062 3.829 1.00 98.12 112 VAL A C 1
ATOM 890 O O . VAL A 1 112 ? -8.528 1.775 4.545 1.00 98.12 112 VAL A O 1
ATOM 893 N N . LEU A 1 113 ? -9.512 1.843 2.516 1.00 98.25 113 LEU A N 1
ATOM 894 C CA . LEU A 1 113 ? -8.365 1.451 1.707 1.00 98.25 113 LEU A CA 1
ATOM 895 C C . LEU A 1 113 ? -7.967 2.630 0.811 1.00 98.25 113 LEU A C 1
ATOM 897 O O . LEU A 1 113 ? -8.683 2.996 -0.118 1.00 98.25 113 LEU A O 1
ATOM 901 N N . ASP A 1 114 ? -6.823 3.233 1.114 1.00 98.25 114 ASP A N 1
ATOM 902 C CA . ASP A 1 114 ? -6.344 4.479 0.518 1.00 98.25 114 ASP A CA 1
ATOM 903 C C . ASP A 1 114 ? -5.142 4.225 -0.393 1.00 98.25 114 ASP A C 1
ATOM 905 O O . ASP A 1 114 ? -4.035 3.955 0.077 1.00 98.25 114 ASP A O 1
ATOM 909 N N . PHE A 1 115 ? -5.373 4.324 -1.700 1.00 97.62 115 PHE A N 1
ATOM 910 C CA . PHE A 1 115 ? -4.359 4.263 -2.745 1.00 97.62 115 PHE A CA 1
ATOM 911 C C . PHE A 1 115 ? -3.654 5.618 -2.850 1.00 97.62 115 PHE A C 1
ATOM 913 O O . PHE A 1 115 ? -4.081 6.524 -3.569 1.00 97.62 115 PHE A O 1
ATOM 920 N N . SER A 1 116 ? -2.562 5.764 -2.102 1.00 94.06 116 SER A N 1
ATOM 921 C CA . SER A 1 116 ? -1.812 7.014 -2.000 1.00 94.06 116 SER A CA 1
ATOM 922 C C . SER A 1 116 ? -0.730 7.109 -3.081 1.00 94.06 116 SER A C 1
ATOM 924 O O . SER A 1 116 ? 0.097 6.208 -3.222 1.00 94.06 116 SER A O 1
ATOM 926 N N . PHE A 1 117 ? -0.722 8.225 -3.818 1.00 90.81 117 PHE A N 1
ATOM 927 C CA . PHE A 1 117 ? 0.193 8.520 -4.933 1.00 90.81 117 PHE A CA 1
ATOM 928 C C . PHE A 1 117 ? 0.167 7.486 -6.069 1.00 90.81 117 PHE A C 1
ATOM 930 O O . PHE A 1 117 ? 1.165 7.304 -6.765 1.00 90.81 117 PHE A O 1
ATOM 937 N N . PHE A 1 118 ? -0.975 6.828 -6.291 1.00 93.44 118 PHE A N 1
ATOM 938 C CA . PHE A 1 118 ? -1.140 6.032 -7.503 1.00 93.44 118 PHE A CA 1
ATOM 939 C C . PHE A 1 118 ? -1.212 6.956 -8.736 1.00 93.44 118 PHE A C 1
ATOM 941 O O . PHE A 1 118 ? -1.904 7.978 -8.683 1.00 93.44 118 PHE A O 1
ATOM 948 N N . PRO A 1 119 ? -0.486 6.642 -9.822 1.00 89.31 119 PRO A N 1
ATOM 949 C CA . PRO A 1 119 ? -0.373 7.525 -10.985 1.00 89.31 119 PRO A CA 1
ATOM 950 C C . PRO A 1 119 ? -1.672 7.713 -11.773 1.00 89.31 119 PRO A C 1
ATOM 952 O O . PRO A 1 119 ? -1.893 8.776 -12.357 1.00 89.31 119 PRO A O 1
ATOM 955 N N . THR A 1 120 ? -2.525 6.687 -11.820 1.00 91.62 120 THR A N 1
ATOM 956 C CA . THR A 1 120 ? -3.799 6.724 -12.545 1.00 91.62 120 THR A CA 1
ATOM 957 C C . THR A 1 120 ? -4.998 6.651 -11.605 1.00 91.62 120 THR A C 1
ATOM 959 O O . THR A 1 120 ? -4.892 6.301 -10.429 1.00 91.62 120 THR A O 1
ATOM 962 N N . ALA A 1 121 ? -6.169 7.022 -12.128 1.00 94.12 121 ALA A N 1
ATOM 963 C CA . ALA A 1 121 ? -7.417 6.949 -11.383 1.00 94.12 121 ALA A CA 1
ATOM 964 C C . ALA A 1 121 ? -7.774 5.499 -11.021 1.00 94.12 121 ALA A C 1
ATOM 966 O O . ALA A 1 121 ? -7.538 4.573 -11.798 1.00 94.12 121 ALA A O 1
ATOM 967 N N . LEU A 1 122 ? -8.415 5.326 -9.864 1.00 97.12 122 LEU A N 1
ATOM 968 C CA . LEU A 1 122 ? -8.867 4.020 -9.397 1.00 97.12 122 LEU A CA 1
ATOM 969 C C . LEU A 1 122 ? -9.804 3.338 -10.404 1.00 97.12 122 LEU A C 1
ATOM 971 O O . LEU A 1 122 ? -10.799 3.945 -10.820 1.00 97.12 122 LEU A O 1
ATOM 975 N N . PRO A 1 123 ? -9.567 2.056 -10.734 1.00 97.88 123 PRO A N 1
ATOM 976 C CA . PRO A 1 123 ? -10.519 1.280 -11.510 1.00 97.88 123 PRO A CA 1
ATOM 977 C C . PRO A 1 123 ? -11.843 1.120 -10.758 1.00 97.88 123 PRO A C 1
ATOM 979 O O . PRO A 1 123 ? -11.872 0.780 -9.573 1.00 97.88 123 PRO A O 1
ATOM 982 N N . ALA A 1 124 ? -12.959 1.292 -11.470 1.00 98.12 124 ALA A N 1
ATOM 983 C CA . ALA A 1 124 ? -14.295 1.118 -10.898 1.00 98.12 124 ALA A CA 1
ATOM 984 C C . ALA A 1 124 ? -14.509 -0.288 -10.306 1.00 98.12 124 ALA A C 1
ATOM 986 O O . ALA A 1 124 ? -15.244 -0.435 -9.330 1.00 98.12 124 ALA A O 1
ATOM 987 N N . SER A 1 125 ? -13.843 -1.308 -10.859 1.00 97.88 125 SER A N 1
ATOM 988 C CA . SER A 1 125 ? -13.900 -2.687 -10.365 1.00 97.88 125 SER A CA 1
ATOM 989 C C . SER A 1 125 ? -13.307 -2.834 -8.960 1.00 97.88 125 SER A C 1
ATOM 991 O O . SER A 1 125 ? -13.920 -3.470 -8.105 1.00 97.88 125 SER A O 1
ATOM 993 N N . VAL A 1 126 ? -12.180 -2.174 -8.675 1.00 98.19 126 VAL A N 1
ATOM 994 C CA . VAL A 1 126 ? -11.541 -2.169 -7.348 1.00 98.19 126 VAL A CA 1
ATOM 995 C C . VAL A 1 126 ? -12.440 -1.475 -6.323 1.00 98.19 126 VAL A C 1
ATOM 997 O O . VAL A 1 126 ? -12.642 -1.993 -5.225 1.00 98.19 126 VAL A O 1
ATOM 1000 N N . ILE A 1 127 ? -13.030 -0.332 -6.695 1.00 98.44 127 ILE A N 1
ATOM 1001 C CA . ILE A 1 127 ? -13.968 0.404 -5.832 1.00 98.44 127 ILE A CA 1
ATOM 1002 C C . ILE A 1 127 ? -15.184 -0.469 -5.505 1.00 98.44 127 ILE A C 1
ATOM 1004 O O . ILE A 1 127 ? -15.557 -0.601 -4.339 1.00 98.44 127 ILE A O 1
ATOM 1008 N N . ALA A 1 128 ? -15.779 -1.108 -6.516 1.00 98.06 128 ALA A N 1
ATOM 1009 C CA . ALA A 1 128 ? -16.918 -2.001 -6.333 1.00 98.06 128 ALA A CA 1
ATOM 1010 C C . ALA A 1 128 ? -16.570 -3.215 -5.454 1.00 98.06 128 ALA A C 1
ATOM 1012 O O . ALA A 1 128 ? -17.359 -3.584 -4.583 1.00 98.06 128 ALA A O 1
ATOM 1013 N N . ALA A 1 129 ? -15.383 -3.804 -5.635 1.00 97.19 129 ALA A N 1
ATOM 1014 C CA . ALA A 1 129 ? -14.908 -4.922 -4.824 1.00 97.19 129 ALA A CA 1
ATOM 1015 C C . ALA A 1 129 ? -14.739 -4.534 -3.345 1.00 97.19 129 ALA A C 1
ATOM 1017 O O . ALA A 1 129 ? -15.135 -5.298 -2.466 1.00 97.19 129 ALA A O 1
ATOM 1018 N N .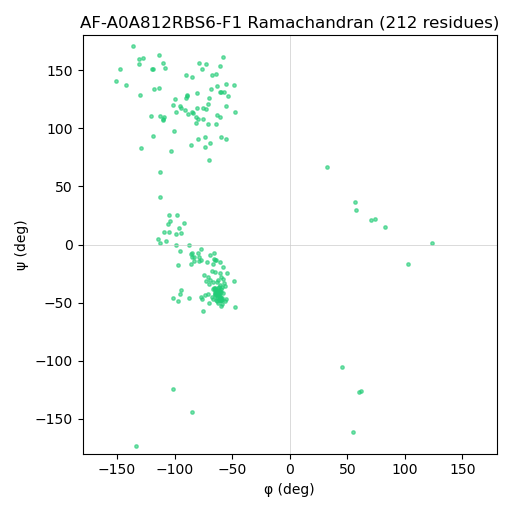 GLY A 1 130 ? -14.213 -3.339 -3.054 1.00 97.12 130 GLY A N 1
ATOM 1019 C CA . GLY A 1 130 ? -14.127 -2.825 -1.684 1.00 97.12 130 GLY A CA 1
ATOM 1020 C C . GLY A 1 130 ? -15.496 -2.516 -1.079 1.00 97.12 130 GLY A C 1
ATOM 1021 O O . GLY A 1 130 ? -15.793 -2.955 0.034 1.00 97.12 130 GLY A O 1
ATOM 1022 N N . ALA A 1 131 ? -16.379 -1.860 -1.837 1.00 96.81 131 ALA A N 1
ATOM 1023 C CA . ALA A 1 131 ? -17.736 -1.547 -1.392 1.00 96.81 131 ALA A CA 1
ATOM 1024 C C . ALA A 1 131 ? -18.542 -2.811 -1.041 1.00 96.81 131 ALA A C 1
ATOM 1026 O O . ALA A 1 131 ? -19.239 -2.834 -0.027 1.00 96.81 131 ALA A O 1
ATOM 1027 N N . ALA A 1 132 ? -18.383 -3.898 -1.807 1.00 95.44 132 ALA A N 1
ATOM 1028 C CA . ALA A 1 132 ? -18.986 -5.201 -1.508 1.00 95.44 132 ALA A CA 1
ATOM 1029 C C . ALA A 1 132 ? -18.529 -5.801 -0.160 1.00 95.44 132 ALA A C 1
ATOM 1031 O O . ALA A 1 132 ? -19.162 -6.721 0.358 1.00 95.44 132 ALA A O 1
ATOM 1032 N N . ARG A 1 133 ? -17.446 -5.274 0.424 1.00 92.56 133 ARG A N 1
ATOM 1033 C CA . ARG A 1 133 ? -16.903 -5.648 1.737 1.00 92.56 133 ARG A CA 1
ATOM 1034 C C . ARG A 1 133 ? -17.143 -4.594 2.820 1.00 92.56 133 ARG A C 1
ATOM 1036 O O . ARG A 1 133 ? -16.683 -4.782 3.941 1.00 92.56 133 ARG A O 1
ATOM 1043 N N . GLY A 1 134 ? -17.850 -3.508 2.506 1.00 94.56 134 GLY A N 1
ATOM 1044 C CA . GLY A 1 134 ? -18.014 -2.373 3.416 1.00 94.56 134 GLY A CA 1
ATOM 1045 C C . GLY A 1 134 ? -16.735 -1.553 3.614 1.00 94.56 134 GLY A C 1
ATOM 1046 O O . GLY A 1 134 ? -16.626 -0.855 4.615 1.00 94.56 134 GLY A O 1
ATOM 1047 N N . ILE A 1 135 ? -15.779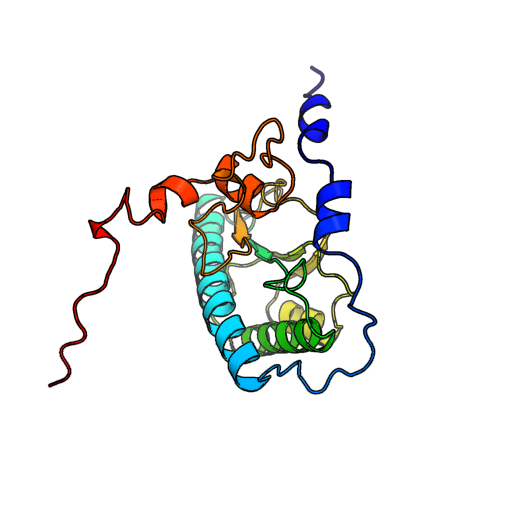 -1.647 2.683 1.00 97.12 135 ILE A N 1
ATOM 1048 C CA . ILE A 1 135 ? -14.523 -0.893 2.702 1.00 97.12 135 ILE A CA 1
ATOM 1049 C C . ILE A 1 135 ? -14.659 0.301 1.758 1.00 97.12 135 ILE A C 1
ATOM 1051 O O . ILE A 1 135 ? -14.957 0.139 0.572 1.00 97.12 135 ILE A O 1
ATOM 1055 N N . GLU A 1 136 ? -14.404 1.502 2.268 1.00 97.81 136 GLU A N 1
ATOM 1056 C CA . GLU A 1 136 ? -14.304 2.708 1.453 1.00 97.81 136 GLU A CA 1
ATOM 1057 C C . GLU A 1 136 ? -12.966 2.708 0.702 1.00 97.81 136 GLU A C 1
ATOM 1059 O O . GLU A 1 136 ? -11.902 2.726 1.320 1.00 97.81 136 GLU A O 1
ATOM 1064 N N . VAL A 1 137 ? -13.000 2.676 -0.631 1.00 98.44 137 VAL A N 1
ATOM 1065 C CA . VAL A 1 137 ? -11.789 2.715 -1.462 1.00 98.44 137 VAL A CA 1
ATOM 1066 C C . VAL A 1 137 ? -11.601 4.116 -2.023 1.00 98.44 137 VAL A C 1
ATOM 1068 O O . VAL A 1 137 ? -12.458 4.606 -2.760 1.00 98.44 137 VAL A O 1
ATOM 1071 N N . ILE A 1 138 ? -10.473 4.746 -1.700 1.00 97.88 138 ILE A N 1
ATOM 1072 C CA . ILE A 1 138 ? -10.155 6.121 -2.104 1.00 97.88 138 ILE A CA 1
ATOM 1073 C C . ILE A 1 138 ? -8.753 6.215 -2.701 1.00 97.88 138 ILE A C 1
ATOM 1075 O O . ILE A 1 138 ? -7.904 5.362 -2.454 1.00 97.88 138 ILE A O 1
ATOM 1079 N N . ALA A 1 139 ? -8.512 7.272 -3.474 1.00 96.94 139 ALA A N 1
ATOM 1080 C CA . ALA A 1 139 ? -7.184 7.643 -3.947 1.00 96.94 139 ALA A CA 1
ATOM 1081 C C . ALA A 1 139 ? -6.812 9.016 -3.397 1.00 96.94 139 ALA A C 1
ATOM 1083 O O . ALA A 1 139 ? -7.617 9.951 -3.445 1.00 96.94 139 ALA A O 1
ATOM 1084 N N . THR A 1 140 ? -5.592 9.144 -2.885 1.00 94.62 140 THR A N 1
ATOM 1085 C CA . THR A 1 140 ? -5.104 10.392 -2.292 1.00 94.62 140 THR A CA 1
ATOM 1086 C C . THR A 1 140 ? -3.678 10.708 -2.733 1.00 94.62 140 THR A C 1
ATOM 1088 O O . THR A 1 140 ? -2.980 9.897 -3.337 1.00 94.62 140 THR A O 1
ATOM 1091 N N . GLN A 1 141 ? -3.220 11.911 -2.394 1.00 90.50 141 GLN A N 1
ATOM 1092 C CA . GLN A 1 141 ? -1.805 12.297 -2.417 1.00 90.50 141 GLN A CA 1
ATOM 1093 C C . GLN A 1 141 ? -1.309 12.548 -0.987 1.00 90.50 141 GLN A C 1
ATOM 1095 O O . GLN A 1 141 ? -0.625 13.536 -0.708 1.00 90.50 141 GLN A O 1
ATOM 1100 N N . SER A 1 142 ? -1.736 11.695 -0.051 1.00 88.69 142 SER A N 1
ATOM 1101 C CA . SER A 1 142 ? -1.355 11.811 1.353 1.00 88.69 142 SER A CA 1
ATOM 1102 C C . SER A 1 142 ? 0.026 11.222 1.610 1.00 88.69 142 SER A C 1
ATOM 1104 O O . SER A 1 142 ? 0.310 10.086 1.228 1.00 88.69 142 SER A O 1
ATOM 1106 N N . GLY A 1 143 ? 0.886 11.977 2.294 1.00 83.62 143 GLY A N 1
ATOM 1107 C CA . GLY A 1 143 ? 2.171 11.482 2.787 1.00 83.62 143 GLY A CA 1
ATOM 1108 C C . GLY A 1 143 ? 2.026 10.273 3.721 1.00 83.62 143 GLY A C 1
ATOM 1109 O O . GLY A 1 143 ? 0.958 10.024 4.283 1.00 83.62 143 GLY A O 1
ATOM 1110 N N . PHE A 1 144 ? 3.116 9.522 3.902 1.00 83.00 144 PHE A N 1
ATOM 1111 C CA . PHE A 1 144 ? 3.137 8.269 4.667 1.00 83.00 144 PHE A CA 1
ATOM 1112 C C . PHE A 1 144 ? 2.432 8.376 6.035 1.00 83.00 144 PHE A C 1
ATOM 1114 O O . PHE A 1 144 ? 1.476 7.646 6.293 1.00 83.00 144 PHE A O 1
ATOM 1121 N N . ALA A 1 145 ? 2.826 9.353 6.859 1.00 86.38 145 ALA A N 1
ATOM 1122 C CA . ALA A 1 145 ? 2.319 9.550 8.221 1.00 86.38 145 ALA A CA 1
ATOM 1123 C C . ALA A 1 145 ? 1.176 10.577 8.342 1.00 86.38 145 ALA A C 1
ATOM 1125 O O . ALA A 1 145 ? 0.877 11.031 9.448 1.00 86.38 145 ALA A O 1
ATOM 1126 N N . GLU A 1 146 ? 0.545 10.991 7.234 1.00 88.88 146 GLU A N 1
ATOM 1127 C CA . GLU A 1 146 ? -0.567 11.945 7.321 1.00 88.88 146 GLU A CA 1
ATOM 1128 C C . GLU A 1 146 ? -1.726 11.359 8.157 1.00 88.88 146 GLU A C 1
ATOM 1130 O O . GLU A 1 146 ? -2.133 10.221 7.891 1.00 88.88 146 GLU A O 1
ATOM 1135 N N . PRO A 1 147 ? -2.277 12.102 9.142 1.00 89.50 147 PRO A N 1
ATOM 1136 C CA . PRO A 1 147 ? -3.295 11.585 10.058 1.00 89.50 147 PRO A CA 1
ATOM 1137 C C . PRO A 1 147 ? -4.530 10.997 9.359 1.00 89.50 147 PRO A C 1
ATOM 1139 O O . PRO A 1 147 ? -5.075 11.599 8.439 1.00 89.50 147 PRO A O 1
ATOM 1142 N N . ALA A 1 148 ? -5.026 9.863 9.864 1.00 91.44 148 ALA A N 1
ATOM 1143 C CA . ALA A 1 148 ? -6.210 9.155 9.354 1.00 91.44 148 ALA A CA 1
ATOM 1144 C C . ALA A 1 148 ? -7.505 9.457 10.144 1.00 91.44 148 ALA A C 1
ATOM 1146 O O . ALA A 1 148 ? -8.435 8.648 10.211 1.00 91.44 148 ALA A O 1
ATOM 1147 N N . GLY A 1 149 ? -7.566 10.620 10.798 1.00 87.56 149 GLY A N 1
ATOM 1148 C CA . GLY A 1 149 ? -8.694 10.992 11.653 1.00 87.56 149 GLY A CA 1
ATOM 1149 C C . GLY A 1 149 ? -8.895 10.004 12.809 1.00 87.56 149 GLY A C 1
ATOM 1150 O O . GLY A 1 149 ? -7.969 9.748 13.570 1.00 87.56 149 GLY A O 1
ATOM 1151 N N . GLY A 1 150 ? -10.116 9.478 12.958 1.00 89.50 150 GLY A N 1
ATOM 1152 C CA . GLY A 1 150 ? -10.469 8.515 14.014 1.00 89.50 150 GLY A CA 1
ATOM 1153 C C . GLY A 1 150 ? -10.057 7.059 13.745 1.00 89.50 150 GLY A C 1
ATOM 1154 O O . GLY A 1 150 ? -10.210 6.219 14.632 1.00 89.50 150 GLY A O 1
ATOM 1155 N N . CYS A 1 151 ? -9.559 6.745 12.546 1.00 95.19 151 CYS A N 1
ATOM 1156 C CA . CYS A 1 151 ? -9.059 5.412 12.213 1.00 95.19 151 CYS A CA 1
ATOM 1157 C C . CYS A 1 151 ? -7.657 5.171 12.777 1.00 95.19 151 CYS A C 1
ATOM 1159 O O . CYS A 1 151 ? -6.864 6.101 12.933 1.00 95.19 151 CYS A O 1
ATOM 1161 N N . LEU A 1 152 ? -7.312 3.897 12.965 1.00 95.38 152 LEU A N 1
ATOM 1162 C CA . LEU A 1 152 ? -5.914 3.499 13.085 1.00 95.38 152 LEU A CA 1
ATOM 1163 C C . LEU A 1 152 ? -5.249 3.585 11.708 1.00 95.38 152 LEU A C 1
ATOM 1165 O O . LEU A 1 152 ? -5.630 2.852 10.796 1.00 95.38 152 LEU A O 1
ATOM 1169 N N . LEU A 1 153 ? -4.250 4.453 11.552 1.00 95.69 153 LEU A N 1
ATOM 1170 C CA . LEU A 1 153 ? -3.437 4.482 10.338 1.00 95.69 153 LEU A CA 1
ATOM 1171 C C . LEU A 1 153 ? -2.533 3.244 10.294 1.00 95.69 153 LEU A C 1
ATOM 1173 O O . LEU A 1 153 ? -1.695 3.057 11.175 1.00 95.69 153 LEU A O 1
ATOM 1177 N N . VAL A 1 154 ? -2.670 2.441 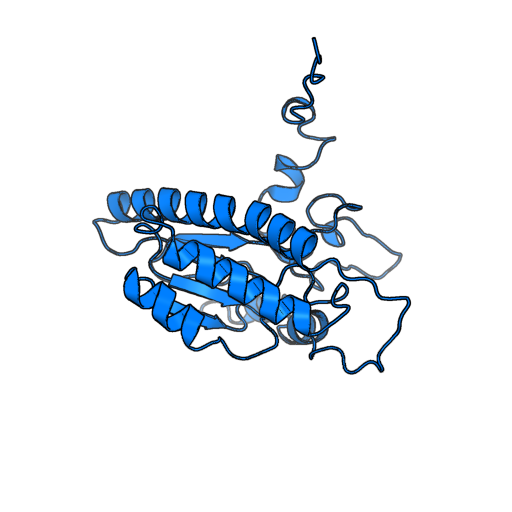9.240 1.00 96.38 154 VAL A N 1
ATOM 1178 C CA . VAL A 1 154 ? -1.742 1.354 8.908 1.00 96.38 154 VAL A CA 1
ATOM 1179 C C . VAL A 1 154 ? -1.189 1.650 7.522 1.00 96.38 154 VAL A C 1
ATOM 1181 O O . VAL A 1 154 ? -1.931 1.630 6.544 1.00 96.38 154 VAL A O 1
ATOM 1184 N N . ALA A 1 155 ? 0.095 1.992 7.439 1.00 94.69 155 ALA A N 1
ATOM 1185 C CA . ALA A 1 155 ? 0.714 2.487 6.213 1.00 94.69 155 ALA A CA 1
ATOM 1186 C C . ALA A 1 155 ? 1.761 1.507 5.673 1.00 94.69 155 ALA A C 1
ATOM 1188 O O . ALA A 1 155 ? 2.601 1.000 6.417 1.00 94.69 155 ALA A O 1
ATOM 1189 N N . MET A 1 156 ? 1.706 1.264 4.367 1.00 93.06 156 MET A N 1
ATOM 1190 C CA . MET A 1 156 ? 2.731 0.552 3.608 1.00 93.06 156 MET A CA 1
ATOM 1191 C C . MET A 1 156 ? 3.770 1.539 3.071 1.00 93.06 156 MET A C 1
ATOM 1193 O O . MET A 1 156 ? 3.424 2.660 2.703 1.00 93.06 156 MET A O 1
ATOM 1197 N N . TYR A 1 157 ? 5.030 1.111 3.000 1.00 89.00 157 TYR A N 1
ATOM 1198 C CA . TYR A 1 157 ? 6.117 1.823 2.324 1.00 89.00 157 TYR A CA 1
ATOM 1199 C C . TYR A 1 157 ? 6.686 0.943 1.206 1.00 89.00 157 TYR A C 1
ATOM 1201 O O . TYR A 1 157 ? 6.609 -0.287 1.282 1.00 89.00 157 TYR A O 1
ATOM 1209 N N . ALA A 1 158 ? 7.209 1.574 0.156 1.00 87.81 158 ALA A N 1
ATOM 1210 C CA . ALA A 1 158 ? 7.989 0.883 -0.863 1.00 87.81 158 ALA A CA 1
ATOM 1211 C C . ALA A 1 158 ? 9.395 0.600 -0.318 1.00 87.81 158 ALA A C 1
ATOM 1213 O O . ALA A 1 158 ? 9.864 1.300 0.569 1.00 87.81 158 ALA A O 1
ATOM 1214 N N . TRP A 1 159 ? 10.046 -0.463 -0.784 1.00 86.19 159 TRP A N 1
ATOM 1215 C CA . TRP A 1 159 ? 11.407 -0.766 -0.358 1.00 86.19 159 TRP A CA 1
ATOM 1216 C C . TRP A 1 159 ? 12.164 -1.510 -1.449 1.00 86.19 159 TRP A C 1
ATOM 1218 O O . TRP A 1 159 ? 11.621 -2.408 -2.102 1.00 86.19 159 TRP A O 1
ATOM 1228 N N . ASP A 1 160 ? 13.432 -1.148 -1.598 1.00 85.19 160 ASP A N 1
ATOM 1229 C CA . ASP A 1 160 ? 14.346 -1.740 -2.557 1.00 85.19 160 ASP A CA 1
ATOM 1230 C C . ASP A 1 160 ? 15.064 -2.948 -1.947 1.00 85.19 160 ASP A C 1
ATOM 1232 O O . ASP A 1 160 ? 15.683 -2.867 -0.885 1.00 85.19 160 ASP A O 1
ATOM 1236 N N . GLY A 1 161 ? 15.041 -4.083 -2.651 1.00 83.31 161 GLY A N 1
ATOM 1237 C CA . GLY A 1 161 ? 15.647 -5.333 -2.168 1.00 83.31 161 GLY A CA 1
ATOM 1238 C C . GLY A 1 161 ? 17.176 -5.304 -2.030 1.00 83.31 161 GLY A C 1
ATOM 1239 O O . GLY A 1 161 ? 17.757 -6.260 -1.523 1.00 83.31 161 GLY A O 1
ATOM 1240 N N . ASN A 1 162 ? 17.836 -4.239 -2.490 1.00 84.81 162 ASN A N 1
ATOM 1241 C CA . ASN A 1 162 ? 19.280 -4.019 -2.399 1.00 84.81 162 ASN A CA 1
ATOM 1242 C C . ASN A 1 162 ? 19.672 -2.914 -1.398 1.00 84.81 162 ASN A C 1
ATOM 1244 O O . ASN A 1 162 ? 20.835 -2.511 -1.382 1.00 84.81 162 ASN A O 1
ATOM 1248 N N . ALA A 1 163 ? 18.741 -2.431 -0.573 1.00 85.25 163 ALA A N 1
ATOM 1249 C CA . ALA A 1 163 ? 18.993 -1.413 0.444 1.00 85.25 163 ALA A CA 1
ATOM 1250 C C . ALA A 1 163 ? 18.501 -1.878 1.818 1.00 85.25 163 ALA A C 1
ATOM 1252 O O . ALA A 1 163 ? 17.649 -2.753 1.906 1.00 85.25 163 ALA A O 1
ATOM 1253 N N . TYR A 1 164 ? 18.981 -1.278 2.910 1.00 87.06 164 TYR A N 1
ATOM 1254 C CA . TYR A 1 164 ? 18.330 -1.452 4.215 1.00 87.06 164 TYR A CA 1
ATOM 1255 C C . TYR A 1 164 ? 16.998 -0.686 4.270 1.00 87.06 164 TYR A C 1
ATOM 1257 O O . TYR A 1 164 ? 16.848 0.308 3.553 1.00 87.06 164 TYR A O 1
ATOM 1265 N N . PRO A 1 165 ? 16.035 -1.089 5.124 1.00 88.50 165 PRO A N 1
ATOM 1266 C CA . PRO A 1 165 ? 14.777 -0.363 5.292 1.00 88.50 165 PRO A CA 1
ATOM 1267 C C . PRO A 1 165 ? 15.035 1.106 5.626 1.00 88.50 165 PRO A C 1
ATOM 1269 O O . PRO A 1 165 ? 15.809 1.409 6.536 1.00 88.50 165 PRO A O 1
ATOM 1272 N N . GLY A 1 166 ? 14.407 2.007 4.871 1.00 84.12 166 GLY A N 1
ATOM 1273 C CA . GLY A 1 166 ? 14.675 3.446 4.900 1.00 84.12 166 GLY A CA 1
ATOM 1274 C C . GLY A 1 166 ? 15.511 3.956 3.723 1.00 84.12 166 GLY A C 1
ATOM 1275 O O . GLY A 1 166 ? 15.478 5.153 3.472 1.00 84.12 166 GLY A O 1
ATOM 1276 N N . ASN A 1 167 ? 16.204 3.073 2.994 1.00 85.62 167 ASN A N 1
ATOM 1277 C CA . ASN A 1 167 ? 16.921 3.356 1.747 1.00 85.62 167 ASN A CA 1
ATOM 1278 C C . ASN A 1 167 ? 17.762 4.643 1.803 1.00 85.62 167 ASN A C 1
ATOM 1280 O O . ASN A 1 167 ? 18.778 4.677 2.504 1.00 85.62 167 ASN A O 1
ATOM 1284 N N . GLU A 1 168 ? 17.317 5.724 1.155 1.00 80.81 168 GLU A N 1
ATOM 1285 C CA . GLU A 1 168 ? 18.023 7.004 1.133 1.00 80.81 168 GLU A CA 1
ATOM 1286 C C . GLU A 1 168 ? 18.125 7.689 2.501 1.00 80.81 168 GLU A C 1
ATOM 1288 O O . GLU A 1 168 ? 18.941 8.592 2.676 1.00 80.81 168 GLU A O 1
ATOM 1293 N N . TRP A 1 169 ? 17.367 7.237 3.499 1.00 82.69 169 TRP A N 1
ATOM 1294 C CA . TRP A 1 169 ? 17.551 7.646 4.889 1.00 82.69 169 TRP A CA 1
ATOM 1295 C C . TRP A 1 169 ? 18.973 7.359 5.392 1.00 82.69 169 TRP A C 1
ATOM 1297 O O . TRP A 1 169 ? 19.513 8.128 6.184 1.00 82.69 169 TRP A O 1
ATOM 1307 N N . TRP A 1 170 ? 19.589 6.275 4.905 1.00 79.81 170 TRP A N 1
ATOM 1308 C CA . TRP A 1 170 ? 20.975 5.902 5.204 1.00 79.81 170 TRP A CA 1
ATOM 1309 C C . TRP A 1 170 ? 21.994 6.579 4.282 1.00 79.81 170 TRP A C 1
ATOM 1311 O O . TRP A 1 170 ? 23.189 6.566 4.576 1.00 79.81 170 TRP A O 1
ATOM 1321 N N . ALA A 1 171 ? 21.551 7.123 3.145 1.00 70.81 171 ALA A N 1
ATOM 1322 C CA . ALA A 1 171 ? 22.439 7.677 2.139 1.00 70.81 171 ALA A CA 1
ATOM 1323 C C . ALA A 1 171 ? 22.898 9.086 2.538 1.00 70.81 171 ALA A C 1
ATOM 1325 O O . ALA A 1 171 ? 22.159 10.066 2.440 1.00 70.81 171 ALA A O 1
ATOM 1326 N N . GLU A 1 172 ? 24.167 9.205 2.917 1.00 58.06 172 GLU A N 1
ATOM 1327 C CA . GLU A 1 172 ? 24.898 10.467 2.860 1.00 58.06 172 GLU A CA 1
ATOM 1328 C C . GLU A 1 172 ? 25.749 10.464 1.583 1.00 58.06 172 GLU A C 1
ATOM 1330 O O . GLU A 1 172 ? 26.671 9.661 1.440 1.00 58.06 172 GLU A O 1
ATOM 1335 N N . SER A 1 173 ? 25.453 11.353 0.630 1.00 49.84 173 SER A N 1
ATOM 1336 C CA . SER A 1 173 ? 26.352 11.610 -0.502 1.00 49.84 173 SER A CA 1
ATOM 1337 C C . SER A 1 173 ? 26.785 13.072 -0.479 1.00 49.84 173 SER A C 1
ATOM 1339 O O . SER A 1 173 ? 26.093 13.968 -0.967 1.00 49.84 173 SER A O 1
ATOM 1341 N N . GLY A 1 174 ? 27.934 13.331 0.149 1.00 55.09 174 GLY A N 1
ATOM 1342 C CA . GLY A 1 174 ? 28.506 14.675 0.248 1.00 55.09 174 GLY A CA 1
ATOM 1343 C C . GLY A 1 174 ? 27.601 15.662 0.999 1.00 55.09 174 GLY A C 1
ATOM 1344 O O . GLY A 1 174 ? 27.215 15.421 2.137 1.00 55.09 174 GLY A O 1
ATOM 1345 N N . SER A 1 175 ? 27.291 16.805 0.379 1.00 44.62 175 SER A N 1
ATOM 1346 C CA . SER A 1 175 ? 26.466 17.882 0.952 1.00 44.62 175 SER A CA 1
ATOM 1347 C C . SER A 1 175 ? 24.954 17.726 0.720 1.00 44.62 175 SER A C 1
ATOM 1349 O O . SER A 1 175 ? 24.186 18.573 1.182 1.00 44.62 175 SER A O 1
ATOM 1351 N N . GLN A 1 176 ? 24.499 16.671 0.034 1.00 55.41 176 GLN A N 1
ATOM 1352 C CA . GLN A 1 176 ? 23.075 16.405 -0.183 1.00 55.41 176 GLN A CA 1
ATOM 1353 C C . GLN A 1 176 ? 22.537 15.436 0.871 1.00 55.41 176 GLN A C 1
ATOM 1355 O O . GLN A 1 176 ? 22.980 14.295 0.986 1.00 55.41 176 GLN A O 1
ATOM 1360 N N . ARG A 1 177 ? 21.550 15.907 1.639 1.00 57.59 177 ARG A N 1
ATOM 1361 C CA . ARG A 1 177 ? 20.752 15.074 2.541 1.00 57.59 177 ARG A CA 1
ATOM 1362 C C . ARG A 1 177 ? 19.534 14.587 1.767 1.00 57.59 177 ARG A C 1
ATOM 1364 O O . ARG A 1 177 ? 18.694 15.403 1.402 1.00 57.59 177 ARG A O 1
ATOM 1371 N N . TYR A 1 178 ? 19.422 13.280 1.548 1.00 64.69 178 TYR A N 1
ATOM 1372 C CA . TYR A 1 178 ? 18.216 12.684 0.959 1.00 64.69 178 TYR A CA 1
ATOM 1373 C C . TYR A 1 178 ? 17.053 12.566 1.961 1.00 64.69 178 TYR A C 1
ATOM 1375 O O . TYR A 1 178 ? 15.937 12.212 1.581 1.00 64.69 178 TYR A O 1
ATOM 1383 N N . LEU A 1 179 ? 17.305 12.937 3.224 1.00 64.38 179 LEU A N 1
ATOM 1384 C CA . LEU A 1 179 ? 16.333 13.077 4.308 1.00 64.38 179 LEU A CA 1
ATOM 1385 C C . LEU A 1 179 ? 15.203 14.042 3.900 1.00 64.38 179 LEU A C 1
ATOM 1387 O O . LEU A 1 179 ? 15.303 15.251 4.101 1.00 64.38 179 LEU A O 1
ATOM 1391 N N . GLY A 1 180 ? 14.137 13.500 3.308 1.00 62.25 180 GLY A N 1
ATOM 1392 C CA . GLY A 1 180 ? 12.937 14.240 2.897 1.00 62.25 180 GLY A CA 1
ATOM 1393 C C . GLY A 1 180 ? 12.561 14.128 1.416 1.00 62.25 180 GLY A C 1
ATOM 1394 O O . GLY A 1 180 ? 11.582 14.749 1.009 1.00 62.25 180 GLY A O 1
ATOM 1395 N N . MET A 1 181 ? 13.308 13.361 0.614 1.00 63.94 181 MET A N 1
ATOM 1396 C CA . MET A 1 181 ? 13.046 13.219 -0.827 1.00 63.94 181 MET A CA 1
ATOM 1397 C C . MET A 1 181 ? 12.234 11.965 -1.195 1.00 63.94 181 MET A C 1
ATOM 1399 O O . MET A 1 181 ? 11.676 11.902 -2.287 1.00 63.94 181 MET A O 1
ATOM 1403 N N . THR A 1 182 ? 12.157 10.969 -0.306 1.00 71.31 182 THR A N 1
ATOM 1404 C CA . THR A 1 182 ? 11.517 9.673 -0.593 1.00 71.31 182 THR A CA 1
ATOM 1405 C C . THR A 1 182 ? 10.530 9.251 0.493 1.00 71.31 182 THR A C 1
ATOM 1407 O O . THR A 1 182 ? 10.620 9.671 1.653 1.00 71.31 182 THR A O 1
ATOM 1410 N N . ASP A 1 183 ? 9.571 8.406 0.113 1.00 76.50 183 ASP A N 1
ATOM 1411 C CA . ASP A 1 183 ? 8.606 7.803 1.041 1.00 76.50 183 ASP A CA 1
ATOM 1412 C C . ASP A 1 183 ? 9.318 6.902 2.066 1.00 76.50 183 ASP A C 1
ATOM 1414 O O . ASP A 1 183 ? 8.922 6.853 3.229 1.00 76.50 183 ASP A O 1
ATOM 1418 N N . ASP A 1 184 ? 10.424 6.270 1.665 1.00 79.31 184 ASP A N 1
ATOM 1419 C CA . ASP A 1 184 ? 11.281 5.425 2.503 1.00 79.31 184 ASP A CA 1
ATOM 1420 C C . ASP A 1 184 ? 11.910 6.238 3.642 1.00 79.31 184 ASP A C 1
ATOM 1422 O O . ASP A 1 184 ? 11.915 5.805 4.797 1.00 79.31 184 ASP A O 1
ATOM 1426 N N . SER A 1 185 ? 12.350 7.468 3.345 1.00 80.19 185 SER A N 1
ATOM 1427 C CA . SER A 1 185 ? 12.838 8.412 4.356 1.00 80.19 185 SER A CA 1
ATOM 1428 C C . SER A 1 185 ? 11.733 8.814 5.333 1.00 80.19 185 SER A C 1
ATOM 1430 O O . SER A 1 185 ? 11.964 8.878 6.541 1.00 80.19 185 SER A O 1
ATOM 1432 N N . ALA A 1 186 ? 10.518 9.062 4.831 1.00 81.69 186 ALA A N 1
ATOM 1433 C CA . ALA A 1 186 ? 9.375 9.384 5.680 1.00 81.69 186 ALA A CA 1
ATOM 1434 C C . ALA A 1 186 ? 9.027 8.207 6.603 1.00 81.69 186 ALA A C 1
ATOM 1436 O O . ALA A 1 186 ? 8.863 8.404 7.808 1.00 81.69 186 ALA A O 1
ATOM 1437 N N . ALA A 1 187 ? 8.982 6.987 6.062 1.00 88.19 187 ALA A N 1
ATOM 1438 C CA . ALA A 1 187 ? 8.729 5.766 6.814 1.00 88.19 187 ALA A CA 1
ATOM 1439 C C . ALA A 1 187 ? 9.799 5.538 7.891 1.00 88.19 187 ALA A C 1
ATOM 1441 O O . ALA A 1 187 ? 9.456 5.279 9.044 1.00 88.19 187 ALA A O 1
ATOM 1442 N N . ALA A 1 188 ? 11.079 5.719 7.566 1.00 88.81 188 ALA A N 1
ATOM 1443 C CA . ALA A 1 188 ? 12.183 5.625 8.519 1.00 88.81 188 ALA A CA 1
ATOM 1444 C C . ALA A 1 188 ? 12.093 6.667 9.647 1.00 88.81 188 ALA A C 1
ATOM 1446 O O . ALA A 1 188 ? 12.332 6.341 10.806 1.00 88.81 188 ALA A O 1
ATOM 1447 N N . SER A 1 189 ? 11.710 7.906 9.333 1.00 86.38 189 SER A N 1
ATOM 1448 C CA . SER A 1 189 ? 11.634 8.995 10.314 1.00 86.38 189 SER A CA 1
ATOM 1449 C C . SER A 1 189 ? 10.450 8.908 11.279 1.00 86.38 189 SER A C 1
ATOM 1451 O O . SER A 1 189 ? 10.526 9.466 12.372 1.00 86.38 189 SER A O 1
ATOM 1453 N N . CYS A 1 190 ? 9.347 8.266 10.891 1.00 86.25 190 CYS A N 1
ATOM 1454 C CA . CYS A 1 190 ? 8.122 8.220 11.702 1.00 86.25 190 CYS A CA 1
ATOM 1455 C C . CYS A 1 190 ? 7.777 6.828 12.246 1.00 86.25 190 CYS A C 1
ATOM 1457 O O . CYS A 1 190 ? 6.757 6.661 12.916 1.00 86.25 190 CYS A O 1
ATOM 1459 N N . SER A 1 191 ? 8.613 5.831 11.967 1.00 88.25 191 SER A N 1
ATOM 1460 C CA . SER A 1 191 ? 8.438 4.466 12.448 1.00 88.25 191 SER A CA 1
ATOM 1461 C C . SER A 1 191 ? 9.749 3.918 13.007 1.00 88.25 191 SER A C 1
ATOM 1463 O O . SER A 1 191 ? 10.737 4.631 13.149 1.00 88.25 191 SER A O 1
ATOM 1465 N N . LEU A 1 192 ? 9.749 2.631 13.350 1.00 90.38 192 LEU A N 1
ATOM 1466 C CA . LEU A 1 192 ? 10.933 1.934 13.835 1.00 90.38 192 LEU A CA 1
ATOM 1467 C C . LEU A 1 192 ? 11.531 0.996 12.780 1.00 90.38 192 LEU A C 1
ATOM 1469 O O . LEU A 1 192 ? 12.287 0.112 13.160 1.00 90.38 192 LEU A O 1
ATOM 1473 N N . ILE A 1 193 ? 11.215 1.128 11.483 1.00 89.12 193 ILE A N 1
ATOM 1474 C CA . ILE A 1 193 ? 11.698 0.178 10.456 1.00 89.12 193 ILE A CA 1
ATOM 1475 C C . ILE A 1 193 ? 13.230 0.090 10.393 1.00 89.12 193 ILE A C 1
ATOM 1477 O O . ILE A 1 193 ? 13.765 -1.009 10.255 1.00 89.12 193 ILE A O 1
ATOM 1481 N N . THR A 1 194 ? 13.937 1.206 10.597 1.00 88.12 194 THR A N 1
ATOM 1482 C CA . THR A 1 194 ? 15.410 1.274 10.607 1.00 88.12 194 THR A CA 1
ATOM 1483 C C . THR A 1 194 ? 16.032 0.548 11.791 1.00 88.12 194 THR A C 1
ATOM 1485 O O . THR A 1 194 ? 17.183 0.138 11.714 1.00 88.12 194 THR A O 1
ATOM 1488 N N . SER A 1 195 ? 15.278 0.350 12.872 1.00 86.62 195 SER A N 1
ATOM 1489 C CA . SER A 1 195 ? 15.719 -0.432 14.025 1.00 86.62 195 SER A CA 1
ATOM 1490 C C . SER A 1 195 ? 15.191 -1.857 13.951 1.00 86.62 195 SER A C 1
ATOM 1492 O O . SER A 1 195 ? 15.963 -2.785 14.124 1.00 86.62 195 SER A O 1
ATOM 1494 N N . LEU A 1 196 ? 13.891 -2.042 13.682 1.00 87.75 196 LEU A N 1
ATOM 1495 C CA . LEU A 1 196 ? 13.156 -3.311 13.749 1.00 87.75 196 LEU A CA 1
ATOM 1496 C C . LEU A 1 196 ? 13.497 -4.284 12.620 1.00 87.75 196 LEU A C 1
ATOM 1498 O O . LEU A 1 196 ? 13.453 -5.495 12.833 1.00 87.75 196 LEU A O 1
ATOM 1502 N N . GLN A 1 197 ? 13.831 -3.773 11.442 1.00 87.31 197 GLN A N 1
ATOM 1503 C CA . GLN A 1 197 ? 14.082 -4.597 10.263 1.00 87.31 197 GLN A CA 1
ATOM 1504 C C . GLN A 1 197 ? 15.539 -4.533 9.791 1.00 87.31 197 GLN A C 1
ATOM 1506 O O . GLN A 1 197 ? 15.884 -5.114 8.766 1.00 87.31 197 GLN A O 1
ATOM 1511 N N . HIS A 1 198 ? 16.413 -3.844 10.530 1.00 85.81 198 HIS A N 1
ATOM 1512 C CA . HIS A 1 198 ? 17.824 -3.772 10.182 1.00 85.81 198 HIS A CA 1
ATOM 1513 C C . HIS A 1 198 ? 18.559 -5.040 10.653 1.00 85.81 198 HIS A C 1
ATOM 1515 O O . HIS A 1 198 ? 18.648 -5.279 11.863 1.00 85.81 198 HIS A O 1
ATOM 1521 N N . PRO A 1 199 ? 19.140 -5.834 9.733 1.00 83.50 199 PRO A N 1
ATOM 1522 C CA . PRO A 1 199 ? 19.746 -7.129 10.052 1.00 83.50 199 PRO A CA 1
ATOM 1523 C C . PRO A 1 199 ? 20.936 -7.022 11.012 1.00 83.50 199 PRO A C 1
ATOM 1525 O O . PRO A 1 199 ? 21.173 -7.925 11.803 1.00 83.50 199 PRO A O 1
ATOM 1528 N N . GLY A 1 200 ? 21.678 -5.912 10.974 1.00 84.00 200 GLY A N 1
ATOM 1529 C CA . GLY A 1 200 ? 22.784 -5.669 11.906 1.00 84.00 200 GLY A CA 1
ATOM 1530 C C . GLY A 1 200 ? 22.356 -5.226 13.312 1.00 84.00 200 GLY A C 1
ATOM 1531 O O . GLY A 1 200 ? 23.195 -5.217 14.204 1.00 84.00 200 GLY A O 1
ATOM 1532 N N . ILE A 1 201 ? 21.087 -4.838 13.510 1.00 84.31 201 ILE A N 1
ATOM 1533 C CA . ILE A 1 201 ? 20.555 -4.417 14.820 1.00 84.31 201 ILE A CA 1
ATOM 1534 C C . ILE A 1 201 ? 19.744 -5.558 15.440 1.00 84.31 201 ILE A C 1
ATOM 1536 O O . ILE A 1 201 ? 19.976 -5.884 16.598 1.00 84.31 201 ILE A O 1
ATOM 1540 N N . ASN A 1 202 ? 18.863 -6.201 14.661 1.00 81.81 202 ASN A N 1
ATOM 1541 C CA . ASN A 1 202 ? 18.080 -7.361 15.104 1.00 81.81 202 ASN A CA 1
ATOM 1542 C C . ASN A 1 202 ? 18.501 -8.630 14.363 1.00 81.81 202 ASN A C 1
ATOM 1544 O O . ASN A 1 202 ? 17.712 -9.236 13.627 1.00 81.81 202 ASN A O 1
ATOM 1548 N N . GLY A 1 203 ? 19.759 -9.024 14.536 1.00 73.56 203 GLY A N 1
ATOM 1549 C CA . GLY A 1 203 ? 20.288 -10.240 13.918 1.00 73.56 203 GLY A CA 1
ATOM 1550 C C . GLY A 1 203 ? 19.533 -11.500 14.352 1.00 73.56 203 GLY A C 1
ATOM 1551 O O . GLY A 1 203 ? 19.410 -12.444 13.580 1.00 73.56 203 GLY A O 1
ATOM 1552 N N . GLU A 1 204 ? 18.949 -11.497 15.550 1.00 74.38 204 GLU A N 1
ATOM 1553 C CA . GLU A 1 204 ? 18.159 -12.595 16.110 1.00 74.38 204 GLU A CA 1
ATOM 1554 C C . GLU A 1 204 ? 16.782 -12.779 15.455 1.00 74.38 204 GLU A C 1
ATOM 1556 O O . GLU A 1 204 ? 16.150 -13.815 15.639 1.00 74.38 204 GLU A O 1
ATOM 1561 N N . ARG A 1 205 ? 16.307 -11.786 14.691 1.00 65.50 205 ARG A N 1
ATOM 1562 C CA . ARG A 1 205 ? 15.031 -11.845 13.953 1.00 65.50 205 ARG A CA 1
ATOM 1563 C C . ARG A 1 205 ? 15.204 -12.202 12.483 1.00 65.50 205 ARG A C 1
ATOM 1565 O O . ARG A 1 205 ? 14.214 -12.309 11.759 1.00 65.50 205 ARG A O 1
ATOM 1572 N N . LEU A 1 206 ? 16.442 -12.408 12.038 1.00 59.09 206 LEU A N 1
ATOM 1573 C CA . LEU A 1 206 ? 16.723 -13.040 10.759 1.00 59.09 206 LEU A CA 1
ATOM 1574 C C . LEU A 1 206 ? 16.423 -14.529 10.897 1.00 59.09 206 LEU A C 1
ATOM 1576 O O . LEU A 1 206 ? 17.308 -15.335 11.168 1.00 59.09 206 LEU A O 1
ATOM 1580 N N . CYS A 1 207 ? 15.157 -14.902 10.723 1.00 48.75 207 CYS A N 1
ATOM 1581 C CA . CYS A 1 207 ? 14.757 -16.298 10.614 1.00 48.75 207 CYS A CA 1
ATOM 1582 C C . CYS A 1 207 ? 15.250 -16.872 9.274 1.00 48.75 207 CYS A C 1
ATOM 1584 O O . CYS A 1 207 ? 14.479 -17.086 8.346 1.00 48.75 207 CYS A O 1
ATOM 1586 N N . TYR A 1 208 ? 16.552 -17.106 9.171 1.00 44.94 208 TYR A N 1
ATOM 1587 C CA . TYR A 1 208 ? 17.109 -18.188 8.377 1.00 44.94 208 TYR A CA 1
ATOM 1588 C C . TYR A 1 208 ? 17.511 -19.257 9.399 1.00 44.94 208 TYR A C 1
ATOM 1590 O O . TYR A 1 208 ? 18.656 -19.364 9.825 1.00 44.94 208 TYR A O 1
ATOM 1598 N N . GLU A 1 209 ? 16.539 -20.044 9.857 1.00 44.56 209 GLU A N 1
ATOM 1599 C CA . GLU A 1 209 ? 16.896 -21.431 10.118 1.00 44.56 209 GLU A CA 1
ATOM 1600 C C . GLU A 1 209 ? 17.114 -22.046 8.744 1.00 44.56 209 GLU A C 1
ATOM 1602 O O . GLU A 1 209 ? 16.280 -21.906 7.845 1.00 44.56 209 GLU A O 1
ATOM 1607 N N . VAL A 1 210 ? 18.284 -22.651 8.558 1.00 42.56 210 VAL A N 1
ATOM 1608 C CA . VAL A 1 210 ? 18.604 -23.433 7.370 1.00 42.56 210 VAL A CA 1
ATOM 1609 C C . VAL A 1 210 ? 17.421 -24.358 7.127 1.00 42.56 210 VAL A C 1
ATOM 1611 O O . VAL A 1 210 ? 17.146 -25.223 7.960 1.00 42.56 210 VAL A O 1
ATOM 1614 N N . ALA A 1 211 ? 16.703 -24.163 6.020 1.00 38.56 211 ALA A N 1
ATOM 1615 C CA . ALA A 1 211 ? 15.753 -25.149 5.540 1.00 38.56 211 ALA A CA 1
ATOM 1616 C C . ALA A 1 211 ? 16.563 -26.425 5.290 1.00 38.56 211 ALA A C 1
ATOM 1618 O O . ALA A 1 211 ? 17.215 -26.582 4.260 1.00 38.56 211 ALA A O 1
ATOM 1619 N N . SER A 1 212 ? 16.618 -27.286 6.302 1.00 34.78 212 SER A N 1
ATOM 1620 C CA . SER A 1 212 ? 17.235 -28.594 6.210 1.00 34.78 212 SER A CA 1
ATOM 1621 C C . SER A 1 212 ? 16.275 -29.424 5.379 1.00 34.78 212 SER A C 1
ATOM 1623 O O . SER A 1 212 ? 15.288 -29.952 5.886 1.00 34.78 212 SER A O 1
ATOM 1625 N N . PHE A 1 213 ? 16.514 -29.437 4.071 1.00 35.88 213 PHE A N 1
ATOM 1626 C CA . PHE A 1 213 ? 15.905 -30.400 3.173 1.00 35.88 213 PHE A CA 1
ATOM 1627 C C . PHE A 1 213 ? 16.419 -31.781 3.595 1.00 35.88 213 PHE A C 1
ATOM 1629 O O . PHE A 1 213 ? 17.592 -32.096 3.389 1.00 35.88 213 PHE A O 1
ATOM 1636 N N . TYR A 1 214 ? 15.559 -32.540 4.274 1.00 38.06 214 TYR A N 1
ATOM 1637 C CA . TYR A 1 214 ? 15.676 -33.994 4.366 1.00 38.06 214 TYR A CA 1
ATOM 1638 C C . TYR A 1 214 ? 15.331 -34.623 3.017 1.00 38.06 214 TYR A C 1
ATOM 1640 O O . TYR A 1 214 ? 14.400 -34.107 2.354 1.00 38.06 214 TYR A O 1
#

Solvent-accessible surface area (backbone atoms only — not comparable to full-atom values): 12399 Å² total; per-residue (Å²): 137,86,80,70,78,72,70,65,72,67,56,51,65,68,44,51,51,65,47,32,44,69,74,62,85,72,76,94,52,91,85,68,79,74,60,64,66,63,47,39,51,54,51,40,68,55,48,51,60,50,48,43,50,31,7,55,52,5,42,54,45,13,66,74,57,78,63,72,36,23,9,30,35,34,40,54,54,73,53,47,33,95,66,46,80,54,59,62,56,60,57,45,50,50,51,43,54,29,50,50,46,69,69,51,87,64,45,74,16,30,40,31,41,31,40,27,52,50,70,66,82,82,55,67,65,43,39,51,29,26,50,79,62,66,21,48,57,47,75,42,83,60,59,79,84,58,83,53,78,79,27,46,70,37,68,55,72,59,81,59,96,89,48,61,60,20,46,50,56,75,44,74,60,86,92,48,74,39,72,53,60,44,66,29,21,48,46,34,74,77,50,57,45,53,54,71,65,25,60,93,73,34,54,89,72,59,84,72,70,79,83,75,81,125

Sequence (214 aa):
MSRCDKCMEFFPKTCMTSYYGSPPSWPPDPARYLDKEIYQLRIRHSVFPFLACASELGARHREGSRGQRGAHARVKGLGLGAWWVDPVQESLMYAVYETILQEGSNLQGIDVLDFSFFPTALPASVIAAGAARGIEVIATQSGFAEPAGGCLLVAMYAWDGNAYPGNEWWAESGSQRYLGMTDDSAAASCSLITSLQHPGINGERLCYEVASFY

Radius of gyration: 18.52 Å; Cα contacts (8 Å, |Δi|>4): 315; chains: 1; bounding box: 48×63×49 Å

Nearest PDB structures (foldseek):
  6puw-assembly1_A-2  TM=6.204E-01  e=2.219E+00  Saccharolobus solfataricus P2
  3vq9-assembly2_C-2  TM=5.247E-01  e=1.662E+00  Human immunodeficiency virus 1
  4bec-assembly1_A  TM=3.815E-01  e=7.921E+00  Escherichia coli
  4xjx-assembly1_A  TM=2.801E-01  e=7.056E+00  Escherichia coli
  4xjx-assembly1_B  TM=2.956E-01  e=9.422E+00  Escherichia coli

Secondary structure (DSSP, 8-state):
----GGGGGGS-HHHHHHHH-S---PPP-TT----HHHHHHHHHHHHHHHHHHHHHHHHHHHHHTTTS--EEEEEE-TTSSTT---THHHHHHHHHHHHHHHH-TT-TTEEEEEEET-SSPPPHHHHHHHHTTTPEEEEE---TT---TTSEEEE-----TTS-TTGGGS-EETTEE-TTTSHHHHHHHHSSHHHHS-TTT-GGG---------